Protein AF-T1L666-F1 (afdb_monomer_lite)

Sequence (234 aa):
MFRENSTNGQIYVSLSADSTCSTNLVNARIGYETLTLTPTIGDKIMTRYPITESIKCRFPDWTQGKWDRSRIDGNQFKFKDVVNNYRTLTSKCIMRQSNTPNDRFIVHSSTQCGESFYTCVWMKRRSANTLEFQFGAKSSPNLLVNRYISTPCPITGDYTGIVPNREYRCLGNWEEDGILYTFTQRRDATGYQCFAGKILGNGEVAYIREAGENCIRAEHPLTVGMKITKQGNY

pLDDT: mean 74.22, std 15.67, range [36.38, 94.81]

Structure (mmCIF, N/CA/C/O backbone):
data_AF-T1L666-F1
#
_entry.id   AF-T1L666-F1
#
loop_
_atom_site.group_PDB
_atom_site.id
_atom_site.type_symbol
_atom_site.label_atom_id
_atom_site.label_alt_id
_atom_site.label_comp_id
_atom_site.label_asym_id
_atom_site.label_entity_id
_atom_site.label_seq_id
_atom_site.pdbx_PDB_ins_code
_atom_site.Cartn_x
_atom_site.Cartn_y
_atom_site.Cartn_z
_atom_site.occupancy
_atom_site.B_iso_or_equiv
_atom_site.auth_seq_id
_atom_site.auth_comp_id
_atom_site.auth_asym_id
_atom_site.auth_atom_id
_atom_site.pdbx_PDB_model_num
ATOM 1 N N . MET A 1 1 ? 16.855 0.959 -2.083 1.00 70.94 1 MET A N 1
ATOM 2 C CA . MET A 1 1 ? 16.277 2.140 -1.387 1.00 70.94 1 MET A CA 1
ATOM 3 C C . MET A 1 1 ? 15.220 2.782 -2.269 1.00 70.94 1 MET A C 1
ATOM 5 O O . MET A 1 1 ? 15.395 2.762 -3.478 1.00 70.94 1 MET A O 1
ATOM 9 N N . PHE A 1 2 ? 14.160 3.369 -1.705 1.00 80.25 2 PHE A N 1
ATOM 10 C CA . PHE A 1 2 ? 13.145 4.074 -2.496 1.00 80.25 2 PHE A CA 1
ATOM 11 C C . PHE A 1 2 ? 12.652 5.362 -1.822 1.00 80.25 2 PHE A C 1
ATOM 13 O O . PHE A 1 2 ? 12.835 5.543 -0.618 1.00 80.25 2 PHE A O 1
ATOM 20 N N . ARG A 1 3 ? 12.063 6.275 -2.604 1.00 78.06 3 ARG A N 1
ATOM 21 C CA . ARG A 1 3 ? 11.435 7.516 -2.126 1.00 78.06 3 ARG A CA 1
ATOM 22 C C . ARG A 1 3 ? 10.373 8.000 -3.105 1.00 78.06 3 ARG A C 1
ATOM 24 O O . ARG A 1 3 ? 10.665 8.155 -4.285 1.00 78.06 3 ARG A O 1
ATOM 31 N N . GLU A 1 4 ? 9.198 8.350 -2.600 1.00 76.44 4 GLU A N 1
ATOM 32 C CA . 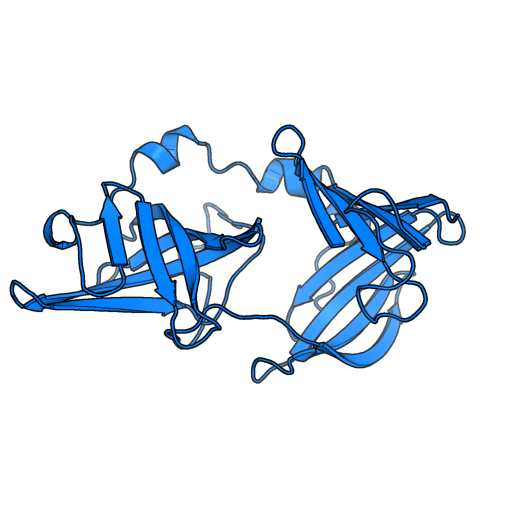GLU A 1 4 ? 8.152 9.012 -3.383 1.00 76.44 4 GLU A CA 1
ATOM 33 C C . GLU A 1 4 ? 8.249 10.545 -3.288 1.00 76.44 4 GLU A C 1
ATOM 35 O O . GLU A 1 4 ? 8.585 11.120 -2.247 1.00 76.44 4 GLU A O 1
ATOM 40 N N . ASN A 1 5 ? 7.965 11.221 -4.398 1.00 71.50 5 ASN A N 1
ATOM 41 C CA . ASN A 1 5 ? 7.788 12.660 -4.476 1.00 71.50 5 ASN A CA 1
ATOM 42 C C . ASN A 1 5 ? 6.313 13.016 -4.276 1.00 71.50 5 ASN A C 1
ATOM 44 O O . ASN A 1 5 ? 5.485 12.820 -5.163 1.00 71.50 5 ASN A O 1
ATOM 48 N N . SER A 1 6 ? 6.011 13.620 -3.130 1.00 63.78 6 SER A N 1
ATOM 49 C CA . SER A 1 6 ? 4.657 14.005 -2.721 1.00 63.78 6 SER A CA 1
ATOM 50 C C . SER A 1 6 ? 3.950 14.984 -3.664 1.00 63.78 6 SER A C 1
ATOM 52 O O . SER A 1 6 ? 2.732 15.116 -3.594 1.00 63.78 6 SER A O 1
ATOM 54 N N . THR A 1 7 ? 4.684 15.700 -4.520 1.00 63.03 7 THR A N 1
ATOM 55 C CA . THR A 1 7 ? 4.113 16.724 -5.407 1.00 63.03 7 THR A CA 1
ATOM 56 C C . THR A 1 7 ? 3.635 16.138 -6.734 1.00 63.03 7 THR A C 1
ATOM 58 O O . THR A 1 7 ? 2.659 16.621 -7.304 1.00 63.03 7 THR A O 1
ATOM 61 N N . ASN A 1 8 ? 4.317 15.114 -7.255 1.00 64.56 8 ASN A N 1
ATOM 62 C CA . ASN A 1 8 ? 4.042 14.567 -8.589 1.00 64.56 8 ASN A CA 1
ATOM 63 C C . ASN A 1 8 ? 3.826 13.042 -8.625 1.00 64.56 8 ASN A C 1
ATOM 65 O O . ASN A 1 8 ? 3.575 12.512 -9.708 1.00 64.56 8 ASN A O 1
ATOM 69 N N . GLY A 1 9 ? 3.910 12.354 -7.481 1.00 66.44 9 GLY A N 1
ATOM 70 C CA . GLY A 1 9 ? 3.723 10.904 -7.357 1.00 66.44 9 GLY A CA 1
ATOM 71 C C . GLY A 1 9 ? 4.840 10.069 -7.990 1.00 66.44 9 GLY A C 1
ATOM 72 O O . GLY A 1 9 ? 4.658 8.877 -8.218 1.00 66.44 9 GLY A O 1
ATOM 73 N N . GLN A 1 10 ? 5.982 10.674 -8.343 1.00 75.62 10 GLN A N 1
ATOM 74 C CA . GLN A 1 10 ? 7.121 9.925 -8.877 1.00 75.62 10 GLN A CA 1
ATOM 75 C C . GLN A 1 10 ? 7.822 9.155 -7.766 1.00 75.62 10 GLN A C 1
ATOM 77 O O . GLN A 1 10 ? 8.142 9.722 -6.721 1.00 75.62 10 GLN A O 1
ATOM 82 N N . ILE A 1 11 ? 8.138 7.892 -8.028 1.00 79.75 11 ILE A N 1
ATOM 83 C CA . ILE A 1 11 ? 8.870 7.038 -7.096 1.00 79.75 11 ILE A CA 1
ATOM 84 C C . ILE A 1 11 ? 10.283 6.841 -7.641 1.00 79.75 11 ILE A C 1
ATOM 86 O O . ILE A 1 11 ? 10.469 6.379 -8.763 1.00 79.75 11 ILE A O 1
ATOM 90 N N . TYR A 1 12 ? 11.286 7.190 -6.845 1.00 82.69 12 TYR A N 1
ATOM 91 C CA . TYR A 1 12 ? 12.691 6.914 -7.132 1.00 82.69 12 TYR A CA 1
ATOM 92 C C . TYR A 1 12 ? 13.090 5.626 -6.432 1.00 82.69 12 TYR A C 1
ATOM 94 O O . TYR A 1 12 ? 12.809 5.472 -5.243 1.00 82.69 12 TYR A O 1
ATOM 102 N N . VAL A 1 13 ? 13.734 4.719 -7.156 1.00 86.06 13 VAL A N 1
ATOM 103 C CA . VAL A 1 13 ? 14.239 3.444 -6.648 1.00 86.06 13 VAL A CA 1
ATOM 104 C C . VAL A 1 13 ? 15.713 3.332 -7.008 1.00 86.06 13 VAL A C 1
ATOM 106 O O . VAL A 1 13 ? 16.123 3.667 -8.113 1.00 86.06 13 VAL A O 1
ATOM 109 N N . SER A 1 14 ? 16.502 2.842 -6.064 1.00 84.88 14 SER A N 1
ATOM 110 C CA . SER A 1 14 ? 17.924 2.561 -6.217 1.00 84.88 14 SER A CA 1
ATOM 111 C C . SER A 1 14 ? 18.196 1.129 -5.756 1.00 84.88 14 SER A C 1
ATOM 113 O O . SER A 1 14 ? 17.688 0.721 -4.699 1.00 84.88 14 SER A O 1
ATOM 115 N N . LEU A 1 15 ? 18.956 0.374 -6.547 1.00 81.38 15 LEU A N 1
ATOM 116 C CA . LEU A 1 15 ? 19.286 -1.038 -6.345 1.00 81.38 15 LEU A CA 1
ATOM 117 C C . LEU A 1 15 ? 20.781 -1.194 -6.039 1.00 81.38 15 LEU A C 1
ATOM 119 O O . LEU A 1 15 ? 21.605 -0.456 -6.579 1.00 81.38 15 LEU A O 1
ATOM 123 N N . SER A 1 16 ? 21.123 -2.138 -5.155 1.00 81.44 16 SER A N 1
ATOM 124 C CA . SER A 1 16 ? 22.519 -2.508 -4.894 1.00 81.44 16 SER A CA 1
ATOM 125 C C . SER A 1 16 ? 22.986 -3.537 -5.921 1.00 81.44 16 SER A C 1
ATOM 127 O O . SER A 1 16 ? 22.184 -4.342 -6.393 1.00 81.44 16 SER A O 1
ATOM 129 N N . ALA A 1 17 ? 24.282 -3.541 -6.240 1.00 84.38 17 ALA A N 1
ATOM 130 C CA . ALA A 1 17 ? 24.869 -4.460 -7.225 1.00 84.38 17 ALA A CA 1
ATOM 131 C C . ALA A 1 17 ? 24.710 -5.949 -6.853 1.00 84.38 17 ALA A C 1
ATOM 133 O O . ALA A 1 17 ? 24.724 -6.825 -7.710 1.00 84.38 17 ALA A O 1
ATOM 134 N N . ASP A 1 18 ? 24.557 -6.229 -5.563 1.00 80.38 18 ASP A N 1
ATOM 135 C CA . ASP A 1 18 ? 24.556 -7.558 -4.950 1.00 80.38 18 ASP A CA 1
ATOM 136 C C . ASP A 1 18 ? 23.218 -7.916 -4.278 1.00 80.38 18 ASP A C 1
ATOM 138 O O . ASP A 1 18 ? 23.119 -8.924 -3.585 1.00 80.38 18 ASP A O 1
ATOM 142 N N . SER A 1 19 ? 22.185 -7.082 -4.435 1.00 74.19 19 SER A N 1
ATOM 143 C CA . SER A 1 19 ? 20.889 -7.216 -3.746 1.00 74.19 19 SER A CA 1
ATOM 144 C C . SER A 1 19 ? 20.920 -7.159 -2.202 1.00 74.19 19 SER A C 1
ATOM 146 O O . SER A 1 19 ? 19.886 -7.373 -1.571 1.00 74.19 19 SER A O 1
ATOM 148 N N . THR A 1 20 ? 22.045 -6.826 -1.555 1.00 71.12 20 THR A N 1
ATOM 149 C CA . THR A 1 20 ? 22.167 -6.779 -0.079 1.00 71.12 20 THR A CA 1
ATOM 150 C C . THR A 1 20 ? 21.640 -5.491 0.563 1.00 71.12 20 THR A C 1
ATOM 152 O O . THR A 1 20 ? 21.661 -5.349 1.784 1.00 71.12 20 THR A O 1
ATOM 155 N N . CYS A 1 21 ? 21.133 -4.545 -0.236 1.00 66.56 21 CYS A N 1
ATOM 156 C CA . CYS A 1 21 ? 20.586 -3.260 0.219 1.00 66.56 21 CYS A CA 1
ATOM 157 C C . CYS A 1 21 ? 21.573 -2.345 0.977 1.00 66.56 21 CYS A C 1
ATOM 159 O O . CYS A 1 21 ? 21.141 -1.331 1.530 1.00 66.56 21 CYS A O 1
ATOM 161 N N . SER A 1 22 ? 22.871 -2.652 0.983 1.00 74.81 22 SER A N 1
ATOM 162 C CA . SER A 1 22 ? 23.916 -1.868 1.660 1.00 74.81 22 SER A CA 1
ATOM 163 C C . SER A 1 22 ? 25.077 -1.497 0.730 1.00 74.81 22 SER A C 1
ATOM 165 O O . SER A 1 22 ? 25.629 -0.402 0.835 1.00 74.81 22 SER A O 1
ATOM 167 N N . THR A 1 23 ? 25.414 -2.365 -0.221 1.00 77.69 23 THR A N 1
ATOM 168 C CA . THR A 1 23 ? 26.525 -2.172 -1.160 1.00 77.69 23 THR A CA 1
ATOM 169 C C . THR A 1 23 ? 26.169 -1.187 -2.279 1.00 77.69 23 THR A C 1
ATOM 171 O O . THR A 1 23 ? 25.118 -1.300 -2.907 1.00 77.69 23 THR A O 1
ATOM 174 N N . ASN A 1 24 ? 27.042 -0.207 -2.552 1.00 80.88 24 ASN A N 1
ATOM 175 C CA . ASN A 1 24 ? 26.853 0.804 -3.608 1.00 80.88 24 ASN A CA 1
ATOM 176 C C . ASN A 1 24 ? 25.471 1.489 -3.572 1.00 80.88 24 ASN A C 1
ATOM 178 O O . ASN A 1 24 ? 24.869 1.755 -4.611 1.00 80.88 24 ASN A O 1
ATOM 182 N N . LEU A 1 25 ? 24.955 1.764 -2.371 1.00 78.88 25 LEU A N 1
ATOM 183 C CA . LEU A 1 25 ? 23.615 2.302 -2.166 1.00 78.88 25 LEU A CA 1
ATOM 184 C C . LEU A 1 25 ? 23.667 3.495 -1.201 1.00 78.88 25 LEU A C 1
ATOM 186 O O . LEU A 1 25 ? 23.806 3.316 0.004 1.00 78.88 25 LEU A O 1
ATOM 190 N N . VAL A 1 26 ? 23.559 4.722 -1.724 1.00 83.38 26 VAL A N 1
ATOM 191 C CA . VAL A 1 26 ? 23.671 5.955 -0.916 1.00 83.38 26 VAL A CA 1
ATOM 192 C C . VAL A 1 26 ? 22.292 6.497 -0.550 1.00 83.38 26 VAL A C 1
ATOM 194 O O . VAL A 1 26 ? 22.024 6.808 0.607 1.00 83.38 26 VAL A O 1
ATOM 197 N N . ASN A 1 27 ? 21.401 6.631 -1.535 1.00 82.94 27 ASN A N 1
ATOM 198 C CA . ASN A 1 27 ? 20.022 7.068 -1.321 1.00 82.94 27 ASN A CA 1
ATOM 199 C C . ASN A 1 27 ? 19.095 6.556 -2.441 1.00 82.94 27 ASN A C 1
ATOM 201 O O . ASN A 1 27 ? 19.520 5.874 -3.368 1.00 82.94 27 ASN A O 1
ATOM 205 N N . ALA A 1 28 ? 17.806 6.901 -2.383 1.00 82.31 28 ALA A N 1
ATOM 206 C CA . ALA A 1 28 ? 16.805 6.469 -3.366 1.00 82.31 28 ALA A CA 1
ATOM 207 C C . ALA A 1 28 ? 17.052 6.942 -4.816 1.00 82.31 28 ALA A C 1
ATOM 209 O O . ALA A 1 28 ? 16.409 6.435 -5.728 1.00 82.31 28 ALA A O 1
ATOM 210 N N . ARG A 1 29 ? 17.945 7.916 -5.029 1.00 83.06 29 ARG A N 1
ATOM 211 C CA . ARG A 1 29 ? 18.337 8.455 -6.340 1.00 83.06 29 ARG A CA 1
ATOM 212 C C . ARG A 1 29 ? 19.790 8.164 -6.716 1.00 83.06 29 ARG A C 1
ATOM 214 O O . ARG A 1 29 ? 20.177 8.482 -7.830 1.00 83.06 29 ARG A O 1
ATOM 221 N N . ILE A 1 30 ? 20.592 7.629 -5.796 1.00 82.56 30 ILE A N 1
ATOM 222 C CA . ILE A 1 30 ? 22.024 7.389 -5.991 1.00 82.56 30 ILE A CA 1
ATOM 223 C C . ILE A 1 30 ? 22.350 5.980 -5.501 1.00 82.56 30 ILE A C 1
ATOM 225 O O . ILE A 1 30 ? 22.282 5.690 -4.301 1.00 82.56 30 ILE A O 1
ATOM 229 N N . GLY A 1 31 ? 22.709 5.113 -6.438 1.00 83.75 31 GLY A N 1
ATOM 230 C CA . GLY A 1 31 ? 23.236 3.775 -6.194 1.00 83.75 31 GLY A CA 1
ATOM 231 C C . GLY A 1 31 ? 23.690 3.122 -7.495 1.00 83.75 31 GLY A C 1
ATOM 232 O O . GLY A 1 31 ? 23.822 3.819 -8.500 1.00 83.75 31 GLY A O 1
ATOM 233 N N . TYR A 1 32 ? 23.934 1.812 -7.459 1.00 84.94 32 TYR A N 1
ATOM 234 C CA . TYR A 1 32 ? 24.448 1.052 -8.604 1.00 84.94 32 TYR A CA 1
ATOM 235 C C . TYR A 1 32 ? 23.521 1.132 -9.823 1.00 84.94 32 TYR A C 1
ATOM 237 O O . TYR A 1 32 ? 23.954 1.487 -10.917 1.00 84.94 32 TYR A O 1
ATOM 245 N N . GLU A 1 33 ? 22.228 0.880 -9.617 1.00 84.56 33 GLU A N 1
ATOM 246 C CA . GLU A 1 33 ? 21.206 1.066 -10.645 1.00 84.56 33 GLU A CA 1
ATOM 247 C C . GLU A 1 33 ? 20.056 1.906 -10.098 1.00 84.56 33 GLU A C 1
ATOM 249 O O . GLU A 1 33 ? 19.557 1.666 -8.996 1.00 84.56 33 GLU A O 1
ATOM 254 N N . THR A 1 34 ? 19.629 2.903 -10.874 1.00 86.88 34 THR A N 1
ATOM 255 C CA . THR A 1 34 ? 18.585 3.845 -10.464 1.00 86.88 34 THR A CA 1
ATOM 256 C C . THR A 1 34 ? 17.422 3.860 -11.450 1.00 86.88 34 THR A C 1
ATOM 258 O O . THR A 1 34 ? 17.586 3.946 -12.670 1.00 86.88 34 THR A O 1
ATOM 261 N N . LEU A 1 35 ? 16.214 3.780 -10.900 1.00 84.75 35 LEU A N 1
ATOM 262 C CA . LEU A 1 35 ? 14.954 3.693 -11.623 1.00 84.75 35 LEU A CA 1
ATOM 263 C C . LEU A 1 35 ? 14.020 4.811 -11.154 1.00 84.75 35 LEU A C 1
ATOM 265 O O . LEU A 1 35 ? 13.933 5.127 -9.967 1.00 84.75 35 LEU A O 1
ATOM 269 N N . THR A 1 36 ? 13.287 5.407 -12.088 1.00 86.50 36 THR A N 1
ATOM 270 C CA . THR A 1 36 ? 12.187 6.331 -11.788 1.00 86.50 36 THR A CA 1
ATOM 271 C C . THR A 1 36 ? 10.881 5.734 -12.274 1.00 86.50 36 THR A C 1
ATOM 273 O O . THR A 1 36 ? 10.719 5.486 -13.467 1.00 86.50 36 THR A O 1
ATOM 276 N N . LEU A 1 37 ? 9.940 5.532 -11.357 1.00 81.69 37 LEU A N 1
ATOM 277 C CA . LEU A 1 37 ? 8.596 5.078 -11.659 1.00 81.69 37 LEU A CA 1
ATOM 278 C C . LEU A 1 37 ? 7.662 6.286 -11.727 1.00 81.69 37 LEU A C 1
ATOM 280 O O . LEU A 1 37 ? 7.644 7.138 -10.837 1.00 81.69 37 LEU A O 1
ATOM 284 N N . THR A 1 38 ? 6.896 6.364 -12.807 1.00 79.12 38 THR A N 1
ATOM 285 C CA . THR A 1 38 ? 5.908 7.407 -13.072 1.00 79.12 38 THR A CA 1
ATOM 286 C C . THR A 1 38 ? 4.562 6.750 -13.384 1.00 79.12 38 THR A C 1
ATOM 288 O O . THR A 1 38 ? 4.497 5.925 -14.301 1.00 79.12 38 THR A O 1
ATOM 291 N N . PRO A 1 39 ? 3.478 7.104 -12.674 1.00 63.06 39 PRO A N 1
ATOM 292 C CA . PRO A 1 39 ? 2.146 6.611 -13.008 1.00 63.06 39 PRO A CA 1
ATOM 293 C C . PRO A 1 39 ? 1.728 7.115 -14.396 1.00 63.06 39 PRO A C 1
ATOM 295 O O . PRO A 1 39 ? 1.933 8.288 -14.736 1.00 63.06 39 PRO A O 1
ATOM 298 N N . THR A 1 40 ? 1.162 6.234 -15.220 1.00 58.50 40 THR A N 1
ATOM 299 C CA . THR A 1 40 ? 0.660 6.604 -16.552 1.00 58.50 40 THR A CA 1
ATOM 300 C C . THR A 1 40 ? -0.667 7.368 -16.450 1.00 58.50 40 THR A C 1
ATOM 302 O O . THR A 1 40 ? -1.299 7.434 -15.397 1.00 58.50 40 THR A O 1
ATOM 305 N N . ILE A 1 41 ? -1.091 8.027 -17.536 1.00 48.78 41 ILE A N 1
ATOM 306 C CA . ILE A 1 41 ? -2.290 8.889 -17.545 1.00 48.78 41 ILE A CA 1
ATOM 307 C C . ILE A 1 41 ? -3.559 8.112 -17.133 1.00 48.78 41 ILE A C 1
ATOM 309 O O . ILE A 1 41 ? -4.429 8.701 -16.489 1.00 48.78 41 ILE A O 1
ATOM 313 N N . GLY A 1 42 ? -3.629 6.801 -17.403 1.00 44.41 42 GLY A N 1
ATOM 314 C CA . GLY A 1 42 ? -4.698 5.926 -16.908 1.00 44.41 42 GLY A CA 1
ATOM 315 C C . GLY A 1 42 ? -4.806 5.908 -15.379 1.00 44.41 42 GLY A C 1
ATOM 316 O O . GLY A 1 42 ? -5.906 6.031 -14.846 1.00 44.41 42 GLY A O 1
ATOM 317 N N . ASP A 1 43 ? -3.677 5.913 -14.664 1.00 41.16 43 ASP A N 1
ATOM 318 C CA . ASP A 1 43 ? -3.653 6.035 -13.200 1.00 41.16 43 ASP A CA 1
ATOM 319 C C . ASP A 1 43 ? -4.020 7.450 -12.729 1.00 41.16 43 ASP A C 1
ATOM 321 O O . ASP A 1 43 ? -4.704 7.605 -11.719 1.00 41.16 43 ASP A O 1
ATOM 325 N N . LYS A 1 44 ? -3.647 8.516 -13.456 1.00 38.28 44 LYS A N 1
ATOM 326 C CA . LYS A 1 44 ? -4.004 9.906 -13.078 1.00 38.28 44 LYS A CA 1
ATOM 327 C C . LYS A 1 44 ? -5.507 10.196 -13.120 1.00 38.28 44 LYS A C 1
ATOM 329 O O . LYS A 1 44 ? -5.959 11.104 -12.416 1.00 38.28 44 LYS A O 1
ATOM 334 N N . ILE A 1 45 ? -6.261 9.476 -13.951 1.00 39.22 45 ILE A N 1
ATOM 335 C CA . ILE A 1 45 ? -7.723 9.602 -14.038 1.00 39.22 45 ILE A CA 1
ATOM 336 C C . ILE A 1 45 ? -8.410 8.698 -12.996 1.00 39.22 45 ILE A C 1
ATOM 338 O O . ILE A 1 45 ? -9.455 9.071 -12.472 1.00 39.22 45 ILE A O 1
ATOM 342 N N . MET A 1 46 ? -7.787 7.581 -12.599 1.00 39.88 46 MET A N 1
ATOM 343 C CA . MET A 1 46 ? -8.314 6.652 -11.586 1.00 39.88 46 MET A CA 1
ATOM 344 C C . MET A 1 46 ? -7.950 6.986 -10.126 1.00 39.88 46 MET A C 1
ATOM 346 O O . MET A 1 46 ? -8.554 6.440 -9.208 1.00 39.88 46 MET A O 1
ATOM 350 N N . THR A 1 47 ? -7.002 7.895 -9.878 1.00 40.06 47 THR A N 1
ATOM 351 C CA . THR A 1 47 ? -6.484 8.213 -8.525 1.00 40.06 47 THR A CA 1
ATOM 352 C C . THR A 1 47 ? -7.151 9.399 -7.827 1.00 40.06 47 THR A C 1
ATOM 354 O O . THR A 1 47 ? -6.764 9.751 -6.713 1.00 40.06 47 THR A O 1
ATOM 357 N N . ARG A 1 48 ? -8.177 10.022 -8.412 1.00 41.22 48 ARG A N 1
ATOM 358 C CA . ARG A 1 48 ? -8.897 11.123 -7.755 1.00 41.22 48 ARG A CA 1
ATOM 359 C C . ARG A 1 48 ? -10.307 10.721 -7.351 1.00 41.22 48 ARG A C 1
ATOM 361 O O . ARG A 1 48 ? -11.283 11.139 -7.962 1.00 41.22 48 ARG A O 1
ATOM 368 N N . TYR A 1 49 ? -10.413 10.026 -6.219 1.00 43.31 49 TYR A N 1
ATOM 369 C CA . TYR A 1 49 ? -11.517 10.366 -5.325 1.00 43.31 49 TYR A CA 1
ATOM 370 C C . TYR A 1 49 ? -11.285 11.824 -4.894 1.00 43.31 49 TYR A C 1
ATOM 372 O O . TYR A 1 49 ? -10.195 12.137 -4.400 1.00 43.31 49 TYR A O 1
ATOM 380 N N . PRO A 1 50 ? -12.213 12.755 -5.157 1.00 47.72 50 PRO A N 1
ATOM 381 C CA . PRO A 1 50 ? -11.984 14.158 -4.861 1.00 47.72 50 PRO A CA 1
ATOM 382 C C . PRO A 1 50 ? -11.723 14.317 -3.357 1.00 47.72 50 PRO A C 1
ATOM 384 O O . PRO A 1 50 ? -12.503 13.873 -2.516 1.00 47.72 50 PRO A O 1
ATOM 387 N N . ILE A 1 51 ? -10.592 14.944 -3.013 1.00 47.66 51 ILE A N 1
ATOM 388 C CA . ILE A 1 51 ? -10.097 15.148 -1.636 1.00 47.66 51 ILE A CA 1
ATOM 389 C C . ILE A 1 51 ? -11.201 15.735 -0.734 1.00 47.66 51 ILE A C 1
ATOM 391 O O . ILE A 1 51 ? -11.292 15.401 0.448 1.00 47.66 51 ILE A O 1
ATOM 395 N N . THR A 1 52 ? -12.103 16.530 -1.312 1.00 45.59 52 THR A N 1
ATOM 396 C CA . THR A 1 52 ? -13.285 17.125 -0.675 1.00 45.59 52 THR A CA 1
ATOM 397 C C . THR A 1 52 ? -14.273 16.117 -0.080 1.00 45.59 52 THR A C 1
ATOM 399 O O . THR A 1 52 ? -14.945 16.448 0.895 1.00 45.59 52 THR A O 1
ATOM 402 N N . GLU A 1 53 ? -14.361 14.891 -0.598 1.00 50.34 53 GLU A N 1
ATOM 403 C CA . GLU A 1 53 ? -15.230 13.845 -0.040 1.00 50.34 53 GLU A CA 1
ATOM 404 C C . GLU A 1 53 ? -14.541 13.033 1.073 1.00 50.34 53 GLU A C 1
ATOM 406 O O . GLU A 1 53 ? -15.208 12.608 2.015 1.00 50.34 53 GLU A O 1
ATOM 411 N N . SER A 1 54 ? -13.207 12.902 1.050 1.00 50.38 54 SER A N 1
ATOM 412 C CA . SER A 1 54 ? -12.434 12.241 2.124 1.00 50.38 54 SER A CA 1
ATOM 413 C C . SER A 1 54 ? -12.439 13.024 3.446 1.00 50.38 54 SER A C 1
ATOM 415 O O . SER A 1 54 ? -12.362 12.447 4.529 1.00 50.38 54 SER A O 1
ATOM 417 N N . ILE A 1 55 ? -12.601 14.349 3.370 1.00 52.94 55 ILE A N 1
ATOM 418 C CA . ILE A 1 55 ? -12.653 15.251 4.532 1.00 52.94 55 ILE A CA 1
ATOM 419 C C . ILE A 1 55 ? -13.906 15.002 5.392 1.00 52.94 55 ILE A C 1
ATOM 421 O O . ILE A 1 55 ? -13.909 15.309 6.584 1.00 52.94 55 ILE A O 1
ATOM 425 N N . LYS A 1 56 ? -14.965 14.411 4.819 1.00 67.00 56 LYS A N 1
ATOM 426 C CA . LYS A 1 56 ? -16.227 14.153 5.528 1.00 67.00 56 LYS A CA 1
ATOM 427 C C . LYS A 1 56 ? -16.257 12.821 6.278 1.00 67.00 56 LYS A C 1
ATOM 429 O O . LYS A 1 56 ? -17.105 12.666 7.154 1.00 67.00 56 LYS A O 1
ATOM 434 N N . CYS A 1 57 ? -15.371 11.866 5.979 1.00 80.94 57 CYS A N 1
ATOM 435 C CA . CYS A 1 57 ? -15.366 10.614 6.731 1.00 80.94 57 CYS A CA 1
ATOM 436 C C . CYS A 1 57 ? -14.663 10.784 8.082 1.00 80.94 57 CYS A C 1
ATOM 438 O O . CYS A 1 57 ? -13.497 11.166 8.133 1.00 80.94 57 CYS A O 1
ATOM 440 N N . ARG A 1 58 ? -15.349 10.431 9.174 1.00 87.56 58 ARG A N 1
ATOM 441 C CA . ARG A 1 58 ? -14.783 10.334 10.526 1.00 87.56 58 ARG A CA 1
ATOM 442 C C . ARG A 1 58 ? -15.025 8.946 11.104 1.00 87.56 58 ARG A C 1
ATOM 444 O O . ARG A 1 58 ? -16.037 8.313 10.798 1.00 87.56 58 ARG A O 1
ATOM 451 N N . PHE A 1 59 ? -14.101 8.494 11.948 1.00 90.25 59 PHE A N 1
ATOM 452 C CA . PHE A 1 59 ? -14.329 7.305 12.760 1.00 90.25 59 PHE A CA 1
ATOM 453 C C . PHE A 1 59 ? -15.364 7.610 13.855 1.00 90.25 59 PHE A C 1
ATOM 455 O O . PHE A 1 59 ? -15.476 8.766 14.272 1.00 90.25 59 PHE A O 1
ATOM 462 N N . PRO A 1 60 ? -16.134 6.613 14.324 1.00 90.00 60 PRO A N 1
ATOM 463 C CA . PRO A 1 60 ? -17.209 6.837 15.286 1.00 90.00 60 PRO A CA 1
ATOM 464 C C . PRO A 1 60 ? -16.719 7.479 16.584 1.00 90.00 60 PRO A C 1
ATOM 466 O O . PRO A 1 60 ? -15.620 7.174 17.045 1.00 90.00 60 PRO A O 1
ATOM 469 N N . ASP A 1 61 ? -17.555 8.291 17.228 1.00 89.69 61 ASP A N 1
ATOM 470 C CA . ASP A 1 61 ? -17.175 9.015 18.452 1.00 89.69 61 ASP A CA 1
ATOM 471 C C . ASP A 1 61 ? -16.720 8.080 19.582 1.00 89.69 61 ASP A C 1
ATOM 473 O O . ASP A 1 61 ? -15.779 8.379 20.311 1.00 89.69 61 ASP A O 1
ATOM 477 N N . TRP A 1 62 ? -17.314 6.886 19.672 1.00 88.19 62 TRP A N 1
ATOM 478 C CA . TRP A 1 62 ? -16.951 5.873 20.668 1.00 88.19 62 TRP A CA 1
ATOM 479 C C . TRP A 1 62 ? -15.546 5.280 20.473 1.00 88.19 62 TRP A C 1
ATOM 481 O O . TRP A 1 62 ? -15.033 4.630 21.380 1.00 88.19 62 TRP A O 1
ATOM 491 N N . THR A 1 63 ? -14.931 5.481 19.304 1.00 90.81 63 THR A N 1
ATOM 492 C CA . THR A 1 63 ? -13.563 5.029 19.013 1.00 90.81 63 THR A CA 1
ATOM 493 C C . THR A 1 63 ? -12.506 6.068 19.376 1.00 90.81 63 THR A C 1
ATOM 495 O O . THR A 1 63 ? -11.323 5.737 19.419 1.00 90.81 63 THR A O 1
ATOM 498 N N . GLN A 1 64 ? -12.904 7.318 19.617 1.00 93.56 64 GLN A N 1
ATOM 499 C CA . GLN A 1 64 ? -11.983 8.445 19.727 1.00 93.56 64 GLN A CA 1
ATOM 500 C C . GLN A 1 64 ? -11.099 8.346 20.974 1.00 93.56 64 GLN A C 1
ATOM 502 O O . GLN A 1 64 ? -11.523 7.884 22.032 1.00 93.56 64 GLN A O 1
ATOM 507 N N . GLY A 1 65 ? -9.862 8.825 20.851 1.00 91.81 65 GLY A N 1
ATOM 508 C CA . GLY A 1 65 ? -8.908 8.892 21.952 1.00 91.81 65 GLY A CA 1
ATOM 509 C C . GLY A 1 65 ? -7.781 7.865 21.871 1.00 91.81 65 GLY A C 1
ATOM 510 O O . GLY A 1 65 ? -7.426 7.351 20.805 1.00 91.81 65 GLY A O 1
ATOM 511 N N . LYS A 1 66 ? -7.138 7.639 23.021 1.00 92.94 66 LYS A N 1
ATOM 512 C CA . LYS A 1 66 ? -5.985 6.745 23.161 1.00 92.94 66 LYS A CA 1
ATOM 513 C C . LYS A 1 66 ? -6.444 5.378 23.663 1.00 92.94 66 LYS A C 1
ATOM 515 O O . LYS A 1 66 ? -7.077 5.283 24.707 1.00 92.94 66 LYS A O 1
ATOM 520 N N . TRP A 1 67 ? -6.022 4.345 22.955 1.00 88.56 67 TRP A N 1
ATOM 521 C CA . TRP A 1 67 ? -6.135 2.939 23.321 1.00 88.56 67 TRP A CA 1
ATOM 522 C C . TRP A 1 67 ? -4.730 2.371 23.561 1.00 88.56 67 TRP A C 1
ATOM 524 O O . TRP A 1 67 ? -3.738 3.051 23.296 1.00 88.56 67 TRP A O 1
ATOM 534 N N . ASP A 1 68 ? -4.639 1.132 24.052 1.00 82.06 68 ASP A N 1
ATOM 535 C CA . ASP A 1 68 ? -3.375 0.457 24.401 1.00 82.06 68 ASP A CA 1
ATOM 536 C C . ASP A 1 68 ? -2.257 0.694 23.362 1.00 82.06 68 ASP A C 1
ATOM 538 O O . ASP A 1 68 ? -1.232 1.318 23.645 1.00 82.06 68 ASP A O 1
ATOM 542 N N . ARG A 1 69 ? -2.505 0.286 22.112 1.00 82.88 69 ARG A N 1
ATOM 543 C CA . ARG A 1 69 ? -1.548 0.377 20.993 1.00 82.88 69 ARG A CA 1
ATOM 544 C C . ARG A 1 69 ? -2.080 1.149 19.796 1.00 82.88 69 ARG A C 1
ATOM 546 O O . ARG A 1 69 ? -1.561 1.035 18.684 1.00 82.88 69 ARG A O 1
ATOM 553 N N . SER A 1 70 ? -3.111 1.950 20.012 1.00 88.75 70 SER A N 1
ATOM 554 C CA . SER A 1 70 ? -3.678 2.778 18.964 1.00 88.75 70 SER A CA 1
ATOM 555 C C . SER A 1 70 ? -4.162 4.126 19.464 1.00 88.75 70 SER A C 1
ATOM 557 O O . SER A 1 70 ? -4.406 4.346 20.646 1.00 88.75 70 SER A O 1
ATOM 559 N N . ARG A 1 71 ? -4.278 5.067 18.535 1.00 92.62 71 ARG A N 1
ATOM 560 C CA . ARG A 1 71 ? -4.867 6.377 18.776 1.00 92.62 71 ARG A CA 1
ATOM 561 C C . ARG A 1 71 ? -5.760 6.728 17.603 1.00 92.62 71 ARG A C 1
ATOM 563 O O . ARG A 1 71 ? -5.311 6.661 16.458 1.00 92.62 71 ARG A O 1
ATOM 570 N N . ILE A 1 72 ? -6.996 7.101 17.896 1.00 94.12 72 ILE A N 1
ATOM 571 C CA . ILE A 1 72 ? -7.964 7.545 16.897 1.00 94.12 72 ILE A CA 1
ATOM 572 C C . ILE A 1 72 ? -8.269 9.013 17.171 1.00 94.12 72 ILE A C 1
ATOM 574 O O . ILE A 1 72 ? -8.594 9.381 18.299 1.00 94.12 72 ILE A O 1
ATOM 578 N N . ASP A 1 73 ? -8.087 9.839 16.146 1.00 92.31 73 ASP A N 1
ATOM 579 C CA . ASP A 1 73 ? -8.300 11.282 16.192 1.00 92.31 73 ASP A CA 1
ATOM 580 C C . ASP A 1 73 ? -9.048 11.728 14.930 1.00 92.31 73 ASP A C 1
ATOM 582 O O . ASP A 1 73 ? -8.492 11.784 13.826 1.00 92.31 73 ASP A O 1
ATOM 586 N N . GLY A 1 74 ? -10.355 11.942 15.077 1.00 89.56 74 GLY A N 1
ATOM 587 C CA . GLY A 1 74 ? -11.265 12.321 14.005 1.00 89.56 74 GLY A CA 1
ATOM 588 C C . GLY A 1 74 ? -11.314 11.276 12.890 1.00 89.56 74 GLY A C 1
ATOM 589 O O . GLY A 1 74 ? -11.999 10.259 12.999 1.00 89.56 74 GLY A O 1
ATOM 590 N N . ASN A 1 75 ? -10.608 11.549 11.792 1.00 88.81 75 ASN A N 1
ATOM 591 C CA . ASN A 1 75 ? -10.535 10.694 10.606 1.00 88.81 75 ASN A CA 1
ATOM 592 C C . ASN A 1 75 ? -9.238 9.881 10.504 1.00 88.81 75 ASN A C 1
ATOM 594 O O . ASN A 1 75 ? -9.029 9.201 9.498 1.00 88.81 75 ASN A O 1
ATOM 598 N N . GLN A 1 76 ? -8.358 9.959 11.503 1.00 91.88 76 GLN A N 1
ATOM 599 C CA . GLN A 1 76 ? -7.058 9.304 11.492 1.00 91.88 76 GLN A CA 1
ATOM 600 C C . GLN A 1 76 ? -6.971 8.240 12.584 1.00 91.88 76 GLN A C 1
ATOM 602 O O . GLN A 1 76 ? -7.164 8.517 13.762 1.00 91.88 76 GLN A O 1
ATOM 607 N N . PHE A 1 77 ? -6.617 7.026 12.182 1.00 92.56 77 PHE A N 1
ATOM 608 C CA . PHE A 1 77 ? -6.385 5.881 13.047 1.00 92.56 77 PHE A CA 1
ATOM 609 C C . PHE A 1 77 ? -4.913 5.484 12.969 1.00 92.56 77 PHE A C 1
ATOM 611 O O . PHE A 1 77 ? -4.439 5.030 11.928 1.00 92.56 77 PHE A O 1
ATOM 618 N N . LYS A 1 78 ? -4.174 5.671 14.063 1.00 91.75 78 LYS A N 1
ATOM 619 C CA . LYS A 1 78 ? -2.791 5.204 14.203 1.00 91.75 78 LYS A CA 1
ATOM 620 C C . LYS A 1 78 ? -2.773 3.919 15.010 1.00 91.75 78 LYS A C 1
ATOM 622 O O . LYS A 1 78 ? -3.289 3.905 16.124 1.00 91.75 78 LYS A O 1
ATOM 627 N N . PHE A 1 79 ? -2.144 2.878 14.488 1.00 89.69 79 PHE A N 1
ATOM 628 C CA . PHE A 1 79 ? -1.986 1.592 15.159 1.00 89.69 79 PHE A CA 1
ATOM 629 C C . PHE A 1 79 ? -0.520 1.162 15.132 1.00 89.69 79 PHE A C 1
ATOM 631 O O . PHE A 1 79 ? 0.126 1.228 14.089 1.00 89.69 79 PHE A O 1
ATOM 638 N N . LYS A 1 80 ? 0.007 0.743 16.285 1.00 84.81 80 LYS A N 1
ATOM 639 C CA . LYS A 1 80 ? 1.361 0.204 16.415 1.00 84.81 80 LYS A CA 1
ATOM 640 C C . LYS A 1 80 ? 1.296 -1.321 16.390 1.00 84.81 80 LYS A C 1
ATOM 642 O O . LYS A 1 80 ? 0.964 -1.956 17.390 1.00 84.81 80 LYS A O 1
ATOM 647 N N . ASP A 1 81 ? 1.632 -1.886 15.242 1.00 76.75 81 ASP A N 1
ATOM 648 C CA . ASP A 1 81 ? 1.663 -3.317 14.996 1.00 76.75 81 ASP A CA 1
ATOM 649 C C . ASP A 1 81 ? 2.938 -3.930 15.584 1.00 76.75 81 ASP A C 1
ATOM 651 O O . ASP A 1 81 ? 4.033 -3.807 15.039 1.00 76.75 81 ASP A O 1
ATOM 655 N N . VAL A 1 82 ? 2.792 -4.568 16.742 1.00 67.69 82 VAL A N 1
ATOM 656 C CA . VAL A 1 82 ? 3.897 -5.217 17.464 1.00 67.69 82 VAL A CA 1
ATOM 657 C C . VAL A 1 82 ? 4.306 -6.537 16.804 1.00 67.69 82 VAL A C 1
ATOM 659 O O . VAL A 1 82 ? 5.448 -6.955 16.959 1.00 67.69 82 VAL A O 1
ATOM 662 N N . VAL A 1 83 ? 3.404 -7.172 16.052 1.00 65.38 83 VAL A N 1
ATOM 663 C CA . VAL A 1 83 ? 3.658 -8.467 15.407 1.00 65.38 83 VAL A CA 1
ATOM 664 C C . VAL A 1 83 ? 4.533 -8.279 14.166 1.00 65.38 83 VAL A C 1
ATOM 666 O O . VAL A 1 83 ? 5.430 -9.079 13.928 1.00 65.38 83 VAL A O 1
ATOM 669 N N . ASN A 1 84 ? 4.362 -7.173 13.434 1.00 59.62 84 ASN A N 1
ATOM 670 C CA . ASN A 1 84 ? 5.200 -6.819 12.281 1.00 59.62 84 ASN A CA 1
ATOM 671 C C . ASN A 1 84 ? 6.265 -5.778 12.635 1.00 59.62 84 ASN A C 1
ATOM 673 O O . ASN A 1 84 ? 6.243 -4.657 12.125 1.00 59.62 84 ASN A O 1
ATOM 677 N N . ASN A 1 85 ? 7.214 -6.137 13.503 1.00 62.88 85 ASN A N 1
ATOM 678 C CA . ASN A 1 85 ? 8.400 -5.318 13.805 1.00 62.88 85 ASN A CA 1
ATOM 679 C C . ASN A 1 85 ? 8.088 -3.887 14.291 1.00 62.88 85 ASN A C 1
ATOM 681 O O . ASN A 1 85 ? 8.775 -2.935 13.921 1.00 62.88 85 ASN A O 1
ATOM 685 N N . TYR A 1 86 ? 7.048 -3.706 15.113 1.00 65.81 86 TYR A N 1
ATOM 686 C CA . TYR A 1 86 ? 6.630 -2.390 15.623 1.00 65.81 86 TYR A CA 1
ATOM 687 C C . TYR A 1 86 ? 6.285 -1.371 14.516 1.00 65.81 86 TYR A C 1
ATOM 689 O O . TYR A 1 86 ? 6.443 -0.154 14.700 1.00 65.81 86 TYR A O 1
ATOM 697 N N . ARG A 1 87 ? 5.784 -1.840 13.363 1.00 72.25 87 ARG A N 1
ATOM 698 C CA . ARG A 1 87 ? 5.302 -0.974 12.279 1.00 72.25 87 ARG A CA 1
ATOM 699 C C . ARG A 1 87 ? 4.120 -0.118 12.757 1.00 72.25 87 ARG A C 1
ATOM 701 O O . ARG A 1 87 ? 3.129 -0.609 13.279 1.00 72.25 87 ARG A O 1
ATOM 708 N N . THR A 1 88 ? 4.235 1.197 12.616 1.00 80.88 88 THR A N 1
ATOM 709 C CA . THR A 1 88 ? 3.171 2.163 12.890 1.00 80.88 88 THR A CA 1
ATOM 710 C C . THR A 1 88 ? 2.394 2.410 11.607 1.00 80.88 88 THR A C 1
ATOM 712 O O . THR A 1 88 ? 2.879 3.058 10.679 1.00 80.88 88 THR A O 1
ATOM 715 N N . LEU A 1 89 ? 1.166 1.909 11.573 1.00 85.06 89 LEU A N 1
ATOM 716 C CA . LEU A 1 89 ? 0.226 2.124 10.490 1.00 85.06 89 LEU A CA 1
ATOM 717 C C . LEU A 1 89 ? -0.616 3.367 10.775 1.00 85.06 89 LEU A C 1
ATOM 719 O O . LEU A 1 89 ? -1.268 3.459 11.813 1.00 85.06 89 LEU A O 1
ATOM 723 N N . THR A 1 90 ? -0.633 4.313 9.843 1.00 88.31 90 THR A N 1
ATOM 724 C CA . THR A 1 90 ? -1.507 5.490 9.878 1.00 88.31 90 THR A CA 1
ATOM 725 C C . THR A 1 90 ? -2.580 5.343 8.811 1.00 88.31 90 THR A C 1
ATOM 727 O O . THR A 1 90 ? -2.286 5.398 7.625 1.00 88.31 90 THR A O 1
ATOM 730 N N . SER A 1 91 ? -3.828 5.170 9.228 1.00 90.19 91 SER A N 1
ATOM 731 C CA . SER A 1 91 ? -4.977 4.960 8.347 1.00 90.19 91 SER A CA 1
ATOM 732 C C . SER A 1 91 ? -5.901 6.171 8.375 1.00 90.19 91 SER A C 1
ATOM 734 O O . SER A 1 91 ? -6.370 6.569 9.439 1.00 90.19 91 SER A O 1
ATOM 736 N N . LYS A 1 92 ? -6.163 6.772 7.215 1.00 88.69 92 LYS A N 1
ATOM 737 C CA . LYS A 1 92 ? -7.108 7.883 7.051 1.00 88.69 92 LYS A CA 1
ATOM 738 C C . LYS A 1 92 ? -8.427 7.365 6.491 1.00 88.69 92 LYS A C 1
ATOM 740 O O . LYS A 1 92 ? -8.411 6.645 5.494 1.00 88.69 92 LYS A O 1
ATOM 745 N N . CYS A 1 93 ? -9.553 7.733 7.099 1.00 86.69 93 CYS A N 1
ATOM 746 C CA . CYS A 1 93 ? -10.854 7.344 6.565 1.00 86.69 93 CYS A CA 1
ATOM 747 C C . CYS A 1 93 ? -11.150 8.045 5.235 1.00 86.69 93 CYS A C 1
ATOM 749 O O . CYS A 1 93 ? -10.950 9.250 5.102 1.00 86.69 93 CYS A O 1
ATOM 751 N N . ILE A 1 94 ? -11.676 7.281 4.278 1.00 83.19 94 ILE A N 1
ATOM 752 C CA . ILE A 1 94 ? -12.188 7.783 3.000 1.00 83.19 94 ILE A CA 1
ATOM 753 C C . ILE A 1 94 ? -13.708 7.728 2.988 1.00 83.19 94 ILE A C 1
ATOM 755 O O . ILE A 1 94 ? -14.359 8.701 2.620 1.00 83.19 94 ILE A O 1
ATOM 759 N N . MET A 1 95 ? -14.274 6.590 3.391 1.00 78.50 95 MET A N 1
ATOM 760 C CA . MET A 1 95 ? -15.706 6.334 3.291 1.00 78.50 95 MET A CA 1
ATOM 761 C C . MET A 1 95 ? -16.155 5.348 4.368 1.00 78.50 95 MET A C 1
ATOM 763 O O . MET A 1 95 ? -15.493 4.336 4.605 1.00 78.50 95 MET A O 1
ATOM 767 N N . ARG A 1 96 ? -17.309 5.622 4.981 1.00 79.88 96 ARG A N 1
ATOM 768 C CA . ARG A 1 96 ? -18.041 4.671 5.826 1.00 79.88 96 ARG A CA 1
ATOM 769 C C . ARG A 1 96 ? -19.082 3.952 4.979 1.00 79.88 96 ARG A C 1
ATOM 771 O O . ARG A 1 96 ? -19.785 4.595 4.206 1.00 79.88 96 ARG A O 1
ATOM 778 N N . GLN A 1 97 ? -19.209 2.643 5.149 1.00 72.69 97 GLN A N 1
ATOM 779 C CA . GLN A 1 97 ? -20.266 1.882 4.490 1.00 72.69 97 GLN A CA 1
ATOM 780 C C . GLN A 1 97 ? -21.539 1.877 5.327 1.00 72.69 97 GLN A C 1
ATOM 782 O O . GLN A 1 97 ? -21.527 1.502 6.495 1.00 72.69 97 GLN A O 1
ATOM 787 N N . SER A 1 98 ? -22.641 2.291 4.708 1.00 59.34 98 SER A N 1
ATOM 788 C CA . SER A 1 98 ? -23.952 2.459 5.341 1.00 59.34 98 SER A CA 1
ATOM 789 C C . SER A 1 98 ? -24.844 1.208 5.302 1.00 59.34 98 SER A C 1
ATOM 791 O O . SER A 1 98 ? -25.900 1.219 5.921 1.00 59.34 98 SER A O 1
ATOM 793 N N . ASN A 1 99 ? -24.421 0.120 4.642 1.00 56.28 99 ASN A N 1
ATOM 794 C CA . ASN A 1 99 ? -25.260 -1.064 4.376 1.00 56.28 99 ASN A CA 1
ATOM 795 C C . ASN A 1 99 ? -24.755 -2.369 5.020 1.00 56.28 99 ASN A C 1
ATOM 797 O O . ASN A 1 99 ? -25.076 -3.460 4.552 1.00 56.28 99 ASN A O 1
ATOM 801 N N . THR A 1 100 ? -23.94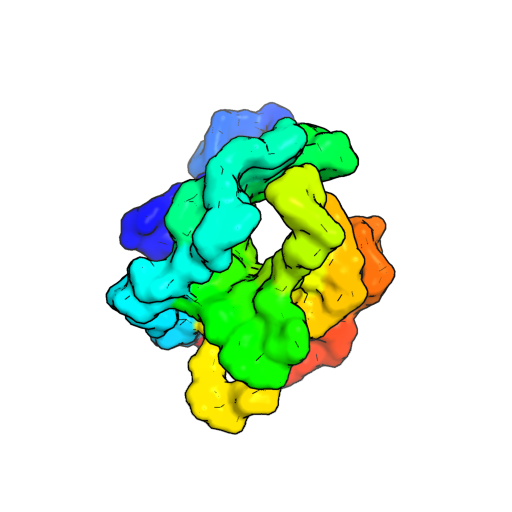4 -2.291 6.075 1.00 55.91 100 THR A N 1
ATOM 802 C CA . THR A 1 100 ? -23.473 -3.479 6.803 1.00 55.91 100 THR A CA 1
ATOM 803 C C . THR A 1 100 ? -23.839 -3.394 8.285 1.00 55.91 100 THR A C 1
ATOM 805 O O . THR A 1 100 ? -23.764 -2.309 8.852 1.00 55.91 100 THR A O 1
ATOM 808 N N . PRO A 1 101 ? -24.171 -4.516 8.956 1.00 53.62 101 PRO A N 1
ATOM 809 C CA . PRO A 1 101 ? -24.524 -4.526 10.384 1.00 53.62 101 PRO A CA 1
ATOM 810 C C . PRO A 1 101 ? -23.365 -4.111 11.308 1.00 53.62 101 PRO A C 1
ATOM 812 O O . PRO A 1 101 ? -23.562 -3.912 12.501 1.00 53.62 101 PRO A O 1
ATOM 815 N N . ASN A 1 102 ? -22.150 -3.997 10.767 1.00 63.28 102 ASN A N 1
ATOM 816 C CA . ASN A 1 102 ? -20.967 -3.545 11.479 1.00 63.28 102 ASN A CA 1
A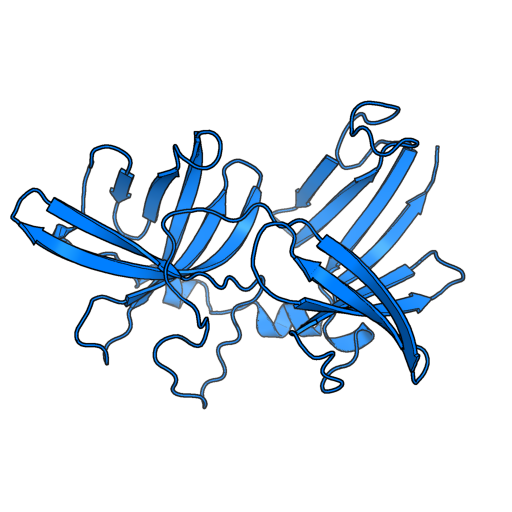TOM 817 C C . ASN A 1 102 ? -20.366 -2.297 10.825 1.00 63.28 102 ASN A C 1
ATOM 819 O O . ASN A 1 102 ? -20.454 -2.136 9.606 1.00 63.28 102 ASN A O 1
ATOM 823 N N . ASP A 1 103 ? -19.665 -1.489 11.623 1.00 76.31 103 ASP A N 1
ATOM 824 C CA . ASP A 1 103 ? -18.974 -0.288 11.160 1.00 76.31 103 ASP A CA 1
ATOM 825 C C . ASP A 1 103 ? -17.746 -0.667 10.316 1.00 76.31 103 ASP A C 1
ATOM 827 O O . ASP A 1 103 ? -16.685 -1.029 10.834 1.00 76.31 103 ASP A O 1
ATOM 831 N N . ARG A 1 104 ? -17.914 -0.627 8.988 1.00 83.31 104 ARG A N 1
ATOM 832 C CA . ARG A 1 104 ? -16.856 -0.863 7.998 1.00 83.31 104 ARG A CA 1
ATOM 833 C C . ARG A 1 104 ? -16.448 0.439 7.320 1.00 83.31 104 ARG A C 1
ATOM 835 O O . ARG A 1 104 ? -17.292 1.225 6.882 1.00 83.31 104 ARG A O 1
ATOM 842 N N . PHE A 1 105 ? -15.141 0.626 7.187 1.00 84.69 105 PHE A N 1
ATOM 843 C CA . PHE A 1 105 ? -14.530 1.824 6.626 1.00 84.69 105 PHE A CA 1
ATOM 844 C C . PHE A 1 105 ? -13.542 1.458 5.531 1.00 84.69 105 PHE A C 1
ATOM 846 O O . PHE A 1 105 ? -12.719 0.560 5.699 1.00 84.69 105 PHE A O 1
ATOM 853 N N . ILE A 1 106 ? -13.588 2.196 4.430 1.00 82.00 106 ILE A N 1
ATOM 854 C CA . ILE A 1 106 ? -12.505 2.219 3.454 1.00 82.00 106 ILE A CA 1
ATOM 855 C C . ILE A 1 106 ? -11.493 3.243 3.948 1.00 82.00 106 ILE A C 1
ATOM 857 O O . ILE A 1 106 ? -11.846 4.399 4.210 1.00 82.00 106 ILE A O 1
ATOM 861 N N . VAL A 1 107 ? -10.243 2.814 4.082 1.00 84.81 107 VAL A N 1
ATOM 862 C CA . VAL A 1 107 ? -9.157 3.657 4.572 1.00 84.81 107 VAL A CA 1
ATOM 863 C C . VAL A 1 107 ? -8.002 3.676 3.584 1.00 84.81 107 VAL A C 1
ATOM 865 O O . VAL A 1 107 ? -7.716 2.682 2.917 1.00 84.81 107 VAL A O 1
ATOM 868 N N . HIS A 1 108 ? -7.322 4.815 3.526 1.00 84.31 108 HIS A N 1
ATOM 869 C CA . HIS A 1 108 ? -5.984 4.907 2.963 1.00 84.31 108 HIS A CA 1
ATOM 870 C C . HIS A 1 108 ? -4.977 4.764 4.096 1.00 84.31 108 HIS A C 1
ATOM 872 O O . HIS A 1 108 ? -4.895 5.624 4.980 1.00 84.31 108 HIS A O 1
ATOM 878 N N . SER A 1 109 ? -4.238 3.668 4.078 1.00 84.69 109 SER A N 1
ATOM 879 C CA . SER A 1 109 ? -3.257 3.315 5.088 1.00 84.69 109 SER A CA 1
ATOM 880 C C . SER A 1 109 ? -1.855 3.597 4.580 1.00 84.69 109 SER A C 1
ATOM 882 O O . SER A 1 109 ? -1.532 3.303 3.436 1.00 84.69 109 SER A O 1
ATOM 884 N N . SER A 1 110 ? -1.020 4.161 5.447 1.00 81.81 110 SER A N 1
ATOM 885 C CA . SER A 1 110 ? 0.395 4.400 5.190 1.00 81.81 110 SER A CA 1
ATOM 886 C C . SER A 1 110 ? 1.250 3.916 6.357 1.00 81.81 110 SER A C 1
ATOM 888 O O . SER A 1 110 ? 0.913 4.193 7.512 1.00 81.81 110 SER A O 1
ATOM 890 N N . THR A 1 111 ? 2.354 3.227 6.083 1.00 79.12 111 THR A N 1
ATOM 891 C CA . THR A 1 111 ? 3.327 2.814 7.108 1.00 79.12 111 THR A CA 1
ATOM 892 C C . THR A 1 111 ? 4.333 3.933 7.388 1.00 79.12 111 THR A C 1
ATOM 894 O O . THR A 1 111 ? 4.481 4.861 6.589 1.00 79.12 111 THR A O 1
ATOM 897 N N . GLN A 1 112 ? 5.076 3.863 8.502 1.00 68.56 112 GLN A N 1
ATOM 898 C CA . GLN A 1 112 ? 6.178 4.810 8.747 1.00 68.56 112 GLN A CA 1
ATOM 899 C C . GLN A 1 112 ? 7.318 4.695 7.718 1.00 68.56 112 GLN A C 1
ATOM 901 O O . GLN A 1 112 ? 8.179 5.566 7.655 1.00 68.56 112 GLN A O 1
ATOM 906 N N . CYS A 1 113 ? 7.326 3.613 6.936 1.00 62.31 113 CYS A N 1
ATOM 907 C CA . CYS A 1 113 ? 8.300 3.336 5.887 1.00 62.31 113 CYS A CA 1
ATOM 908 C C . CYS A 1 113 ? 7.884 3.917 4.523 1.00 62.31 113 CYS A C 1
ATOM 910 O O . CYS A 1 113 ? 8.622 3.763 3.557 1.00 62.31 113 CYS A O 1
ATOM 912 N N . GLY A 1 114 ? 6.729 4.590 4.439 1.00 61.78 114 GLY A N 1
ATOM 913 C CA . GLY A 1 114 ? 6.260 5.258 3.221 1.00 61.78 114 GLY A CA 1
ATOM 914 C C . GLY A 1 114 ? 5.469 4.369 2.260 1.00 61.78 114 GLY A C 1
ATOM 915 O O . GLY A 1 114 ? 5.077 4.838 1.199 1.00 61.78 114 GLY A O 1
ATOM 916 N N . GLU A 1 115 ? 5.194 3.112 2.617 1.00 66.62 115 GLU A N 1
ATOM 917 C CA . GLU A 1 115 ? 4.269 2.265 1.857 1.00 66.62 115 GLU A CA 1
ATOM 918 C C . GLU A 1 115 ? 2.851 2.802 2.055 1.00 66.62 115 GLU A C 1
ATOM 920 O O . GLU A 1 115 ? 2.460 3.070 3.194 1.00 66.62 115 GLU A O 1
ATOM 925 N N . SER A 1 116 ? 2.075 2.938 0.980 1.00 70.38 116 SER A N 1
ATOM 926 C CA . SER A 1 116 ? 0.672 3.338 1.055 1.00 70.38 116 SER A CA 1
ATOM 927 C C . SER A 1 116 ? -0.223 2.397 0.257 1.00 70.38 116 SER A C 1
ATOM 929 O O . SER A 1 116 ? 0.178 1.841 -0.765 1.00 70.38 116 SER A O 1
ATOM 931 N N . PHE A 1 117 ? -1.420 2.151 0.775 1.00 73.25 117 PHE A N 1
ATOM 932 C CA . PHE A 1 117 ? -2.392 1.258 0.163 1.00 73.25 117 PHE A CA 1
ATOM 933 C C . PHE A 1 117 ? -3.796 1.541 0.688 1.00 73.25 117 PHE A C 1
ATOM 935 O O . PHE A 1 117 ? -3.998 2.078 1.778 1.00 73.25 117 PHE A O 1
ATOM 942 N N . TYR A 1 118 ? -4.789 1.116 -0.076 1.00 79.62 118 TYR A N 1
ATOM 943 C CA . TYR A 1 118 ? -6.185 1.117 0.321 1.00 79.62 118 TYR A CA 1
ATOM 944 C C . TYR A 1 118 ? -6.545 -0.239 0.916 1.00 79.62 118 TYR A C 1
ATOM 946 O O . TYR A 1 118 ? -6.208 -1.289 0.364 1.00 79.62 118 TYR A O 1
ATOM 954 N N . THR A 1 119 ? -7.237 -0.227 2.047 1.00 79.94 119 THR A N 1
ATOM 955 C CA . THR A 1 119 ? -7.758 -1.437 2.690 1.00 79.94 119 THR A CA 1
ATOM 956 C C . THR A 1 119 ? -9.079 -1.134 3.395 1.00 79.94 119 THR A C 1
ATOM 958 O O . THR A 1 119 ? -9.553 0.006 3.426 1.00 79.94 119 THR A O 1
ATOM 961 N N . CYS A 1 120 ? -9.707 -2.172 3.935 1.00 83.88 120 CYS A N 1
ATOM 962 C CA . CYS A 1 120 ? -10.895 -2.053 4.759 1.00 83.88 120 CYS A CA 1
ATOM 963 C C . CYS A 1 120 ? -10.529 -2.187 6.233 1.00 83.88 120 CYS A C 1
ATOM 965 O O . CYS A 1 120 ? -9.719 -3.031 6.607 1.00 83.88 120 CYS A O 1
ATOM 967 N N . VAL A 1 121 ? -11.175 -1.381 7.067 1.00 86.81 121 VAL A N 1
ATOM 968 C CA . VAL A 1 121 ? -11.124 -1.508 8.520 1.00 86.81 121 VAL A CA 1
ATOM 969 C C . VAL A 1 121 ? -12.523 -1.783 9.021 1.00 86.81 121 VAL A C 1
ATOM 971 O O . VAL A 1 121 ? -13.458 -1.032 8.746 1.00 86.81 121 VAL A O 1
ATOM 974 N N . TRP A 1 122 ? -12.658 -2.870 9.760 1.00 87.38 122 TRP A N 1
ATOM 975 C CA . TRP A 1 122 ? -13.835 -3.154 10.558 1.00 87.38 122 TRP A CA 1
ATOM 976 C C . TRP A 1 122 ? -13.575 -2.718 11.996 1.00 87.38 122 TRP A C 1
ATOM 978 O O . TRP A 1 122 ? -12.483 -2.946 12.516 1.00 87.38 122 TRP A O 1
ATOM 988 N N . MET A 1 123 ? -14.563 -2.084 12.626 1.00 87.50 123 MET A N 1
ATOM 989 C CA . MET A 1 123 ? -14.505 -1.675 14.028 1.00 87.50 123 MET A CA 1
ATOM 990 C C . MET A 1 123 ? -15.774 -2.113 14.759 1.00 87.50 123 MET A C 1
ATOM 992 O O . MET A 1 123 ? -16.880 -2.030 14.219 1.00 87.50 123 MET A O 1
ATOM 996 N N . LYS A 1 124 ? -15.627 -2.547 16.012 1.00 86.81 124 LYS A N 1
ATOM 997 C CA . LYS A 1 124 ? -16.744 -2.909 16.884 1.00 86.81 124 LYS A CA 1
ATOM 998 C C . LYS A 1 124 ? -16.482 -2.516 18.333 1.00 86.81 124 LYS A C 1
ATOM 1000 O O . LYS A 1 124 ? -15.413 -2.763 18.890 1.00 86.81 124 LYS A O 1
ATOM 1005 N N . ARG A 1 125 ? -17.502 -1.933 18.965 1.00 87.00 125 ARG A N 1
ATOM 1006 C CA . ARG A 1 125 ? -17.504 -1.658 20.403 1.00 87.00 125 ARG A CA 1
ATOM 1007 C C . ARG A 1 125 ? -17.900 -2.928 21.153 1.00 87.00 125 ARG A C 1
ATOM 1009 O O . ARG A 1 125 ? -19.005 -3.428 20.956 1.00 87.00 125 ARG A O 1
ATOM 1016 N N . ARG A 1 126 ? -17.018 -3.452 22.007 1.00 84.62 126 ARG A N 1
ATOM 1017 C CA . ARG A 1 126 ? -17.316 -4.613 22.872 1.00 84.62 126 ARG A CA 1
ATOM 1018 C C . ARG A 1 126 ? -17.725 -4.208 24.282 1.00 84.62 126 ARG A C 1
ATOM 1020 O O . ARG A 1 126 ? -18.522 -4.897 24.903 1.00 84.62 126 ARG A O 1
ATOM 1027 N N . SER A 1 127 ? -17.209 -3.083 24.769 1.00 84.25 127 SER A N 1
ATOM 1028 C CA . SER A 1 127 ? -17.591 -2.485 26.050 1.00 84.25 127 SER A CA 1
ATOM 1029 C C . SER A 1 127 ? -17.320 -0.975 26.027 1.00 84.25 127 SER A C 1
ATOM 1031 O O . SER A 1 127 ? -16.918 -0.422 24.998 1.00 84.25 127 SER A O 1
ATOM 1033 N N . ALA A 1 128 ? -17.508 -0.288 27.157 1.00 80.50 128 ALA A N 1
ATOM 1034 C CA . ALA A 1 128 ? -17.093 1.106 27.292 1.00 80.50 128 ALA A CA 1
ATOM 1035 C C . ALA A 1 128 ? -15.582 1.308 27.063 1.00 80.50 128 ALA A C 1
ATOM 1037 O O . ALA A 1 128 ? -15.204 2.335 26.513 1.00 80.50 128 ALA A O 1
ATOM 1038 N N . ASN A 1 129 ? -14.762 0.302 27.397 1.00 81.75 129 ASN A N 1
ATOM 1039 C CA . ASN A 1 129 ? -13.296 0.357 27.383 1.00 81.75 129 ASN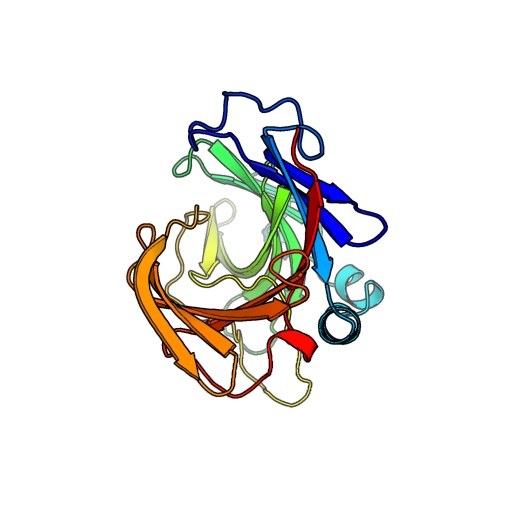 A CA 1
ATOM 1040 C C . ASN A 1 129 ? -12.670 -0.720 26.481 1.00 81.75 129 ASN A C 1
ATOM 1042 O O . ASN A 1 129 ? -11.501 -1.066 26.637 1.00 81.75 129 ASN A O 1
ATOM 1046 N N . THR A 1 130 ? -13.432 -1.279 25.540 1.00 83.12 130 THR A N 1
ATOM 1047 C CA . THR A 1 130 ? -12.933 -2.320 24.633 1.00 83.12 130 THR A CA 1
ATOM 1048 C C . THR A 1 130 ? -13.318 -1.998 23.197 1.00 83.12 130 THR A C 1
ATOM 1050 O O . THR A 1 130 ? -14.483 -2.131 22.804 1.00 83.12 130 THR A O 1
ATOM 1053 N N . LEU A 1 131 ? -12.307 -1.601 22.427 1.00 86.56 131 LEU A N 1
ATOM 1054 C CA . LEU A 1 131 ? -12.341 -1.446 20.979 1.00 86.56 131 LEU A CA 1
ATOM 1055 C C . LEU A 1 131 ? -11.782 -2.714 20.330 1.00 86.56 131 LEU A C 1
ATOM 1057 O O . LEU A 1 131 ? -10.636 -3.088 20.572 1.00 86.56 131 LEU A O 1
ATOM 1061 N N . GLU A 1 132 ? -12.578 -3.336 19.472 1.00 87.19 132 GLU A N 1
ATOM 1062 C CA . GLU A 1 132 ? -12.126 -4.391 18.573 1.00 87.19 132 GLU A CA 1
ATOM 1063 C C . GLU A 1 132 ? -12.055 -3.833 17.152 1.00 87.19 132 GLU A C 1
ATOM 1065 O O . GLU A 1 132 ? -12.953 -3.110 16.713 1.00 87.19 132 GLU A O 1
ATOM 1070 N N . PHE A 1 133 ? -10.982 -4.147 16.434 1.00 88.06 133 PHE A N 1
ATOM 1071 C CA . PHE A 1 133 ? -10.814 -3.744 15.046 1.00 88.06 133 PHE A CA 1
ATOM 1072 C C . PHE A 1 133 ? -10.029 -4.794 14.269 1.00 88.06 133 PHE A C 1
ATOM 1074 O O . PHE A 1 133 ? -9.267 -5.570 14.845 1.00 88.06 133 PHE A O 1
ATOM 1081 N N . GLN A 1 134 ? -10.191 -4.791 12.950 1.00 84.81 134 GLN A N 1
ATOM 1082 C CA . GLN A 1 134 ? -9.479 -5.708 12.068 1.00 84.81 134 GLN A CA 1
ATOM 1083 C C . GLN A 1 134 ? -9.294 -5.078 10.686 1.00 84.81 134 GLN A C 1
ATOM 1085 O O . GLN A 1 134 ? -10.210 -4.434 10.164 1.00 84.81 134 GLN A O 1
ATOM 1090 N N . PHE A 1 135 ? -8.108 -5.260 10.105 1.00 84.19 135 PHE A N 1
ATOM 1091 C CA . PHE A 1 135 ? -7.801 -4.849 8.736 1.00 84.19 135 PHE A CA 1
ATOM 1092 C C . PHE A 1 135 ? -8.140 -5.986 7.769 1.00 84.19 135 PHE A C 1
ATOM 1094 O O . PHE A 1 135 ? -8.030 -7.158 8.126 1.00 84.19 135 PHE A O 1
ATOM 1101 N N . GLY A 1 136 ? -8.585 -5.662 6.557 1.00 75.44 136 GLY A N 1
ATOM 1102 C CA . GLY A 1 136 ? -8.822 -6.670 5.520 1.00 75.44 136 GLY A CA 1
ATOM 1103 C C . GLY A 1 136 ? -7.512 -7.309 5.043 1.00 75.44 136 GLY A C 1
ATOM 1104 O O . GLY A 1 136 ? -6.510 -6.607 4.916 1.00 75.44 136 GLY A O 1
ATOM 1105 N N . ALA A 1 137 ? -7.515 -8.615 4.734 1.00 64.81 137 ALA A N 1
ATOM 1106 C CA . ALA A 1 137 ? -6.325 -9.301 4.198 1.00 64.81 137 ALA A CA 1
ATOM 1107 C C . ALA A 1 137 ? -5.844 -8.734 2.863 1.00 64.81 137 ALA A C 1
ATOM 1109 O O . ALA A 1 137 ? -4.641 -8.737 2.593 1.00 64.81 137 ALA A O 1
ATOM 1110 N N . LYS A 1 138 ? -6.763 -8.295 1.993 1.00 65.19 138 LYS A N 1
ATOM 1111 C CA . LYS A 1 138 ? -6.361 -7.662 0.739 1.00 65.19 138 LYS A CA 1
ATOM 1112 C C . LYS A 1 138 ? -6.114 -6.179 0.962 1.00 65.19 138 LYS A C 1
ATOM 1114 O O . LYS A 1 138 ? -6.778 -5.493 1.742 1.00 65.19 138 LYS A O 1
ATOM 1119 N N . SER A 1 139 ? -5.142 -5.685 0.218 1.00 69.06 139 SER A N 1
ATOM 1120 C CA . SER A 1 139 ? -4.885 -4.267 0.060 1.00 69.06 139 SER A CA 1
ATOM 1121 C C . SER A 1 139 ? -4.635 -3.971 -1.409 1.00 69.06 139 SER A C 1
ATOM 1123 O O . SER A 1 139 ? -4.057 -4.789 -2.127 1.00 69.06 139 SER A O 1
ATOM 1125 N N . SER A 1 140 ? -5.106 -2.815 -1.858 1.00 60.62 140 SER A N 1
ATOM 1126 C CA . SER A 1 140 ? -4.966 -2.365 -3.240 1.00 60.62 140 SER A CA 1
ATOM 1127 C C . SER A 1 140 ? -4.080 -1.124 -3.285 1.00 60.62 140 SER A C 1
ATOM 1129 O O . SER A 1 140 ? -4.256 -0.244 -2.440 1.00 60.62 140 SER A O 1
ATOM 1131 N N . PRO A 1 141 ? -3.162 -0.995 -4.256 1.00 58.00 141 PRO A N 1
ATOM 1132 C CA . PRO A 1 141 ? -2.430 0.253 -4.460 1.00 58.00 141 PRO A CA 1
ATOM 1133 C C . PRO A 1 141 ? -3.350 1.381 -4.955 1.00 58.00 141 PRO A C 1
ATOM 1135 O O . PRO A 1 141 ? -3.080 2.549 -4.702 1.00 58.00 141 PRO A O 1
ATOM 1138 N N . ASN A 1 142 ? -4.471 1.038 -5.603 1.00 57.03 142 ASN A N 1
ATOM 1139 C CA . ASN A 1 142 ? -5.398 1.989 -6.214 1.00 57.03 142 ASN A CA 1
ATOM 1140 C C . ASN A 1 142 ? -6.832 1.800 -5.708 1.00 57.03 142 ASN A C 1
ATOM 1142 O O . ASN A 1 142 ? -7.303 0.677 -5.509 1.00 57.03 142 ASN A O 1
ATOM 1146 N N . LEU A 1 143 ? -7.563 2.903 -5.553 1.00 58.62 143 LEU A N 1
ATOM 1147 C CA . LEU A 1 143 ? -8.980 2.872 -5.211 1.00 58.62 143 LEU A CA 1
ATOM 1148 C C . LEU A 1 143 ? -9.827 2.868 -6.494 1.00 58.62 143 LEU A C 1
ATOM 1150 O O . LEU A 1 143 ? -10.141 3.920 -7.041 1.00 58.62 143 LEU A O 1
ATOM 1154 N N . LEU A 1 144 ? -10.221 1.685 -6.970 1.00 55.09 144 LEU A N 1
ATOM 1155 C CA . LEU A 1 144 ? -11.152 1.545 -8.096 1.00 55.09 144 LEU A CA 1
ATOM 1156 C C . LEU A 1 144 ? -12.594 1.812 -7.637 1.00 55.09 144 LEU A C 1
ATOM 1158 O O . LEU A 1 144 ? -13.357 0.881 -7.383 1.00 55.09 144 LEU A O 1
ATOM 1162 N N . VAL A 1 145 ? -12.988 3.081 -7.503 1.00 49.12 145 VAL A N 1
ATOM 1163 C CA . VAL A 1 145 ? -14.395 3.438 -7.247 1.00 49.12 145 VAL A CA 1
ATOM 1164 C C . VAL A 1 145 ? -15.141 3.498 -8.577 1.00 49.12 145 VAL A C 1
ATOM 1166 O O . VAL A 1 145 ? -15.312 4.572 -9.149 1.00 49.12 145 VAL A O 1
ATOM 1169 N N . ASN A 1 146 ? -15.597 2.358 -9.099 1.00 40.56 146 ASN A N 1
ATOM 1170 C CA . ASN A 1 146 ? -16.572 2.409 -10.186 1.00 40.56 146 ASN A CA 1
ATOM 1171 C C . ASN A 1 146 ? -17.968 2.676 -9.596 1.00 40.56 146 ASN A C 1
ATOM 1173 O O . ASN A 1 146 ? -18.430 1.932 -8.732 1.00 40.56 146 ASN A O 1
ATOM 1177 N N . ARG A 1 147 ? -18.653 3.728 -10.067 1.00 39.56 147 ARG A N 1
ATOM 1178 C CA . ARG A 1 147 ? -19.964 4.195 -9.554 1.00 39.56 147 ARG A CA 1
ATOM 1179 C C . ARG A 1 147 ? -21.102 3.167 -9.700 1.00 39.56 147 ARG A C 1
ATOM 1181 O O . ARG A 1 147 ? -22.176 3.391 -9.156 1.00 39.56 147 ARG A O 1
ATOM 1188 N N . TYR A 1 148 ? -20.868 2.071 -10.426 1.00 36.38 148 TYR A N 1
ATOM 1189 C CA . TYR A 1 148 ? -21.873 1.075 -10.811 1.00 36.38 148 TYR A CA 1
ATOM 1190 C C . TYR A 1 148 ? -21.703 -0.319 -10.192 1.00 36.38 148 TYR A C 1
ATOM 1192 O O . TYR A 1 148 ? -22.525 -1.192 -10.454 1.00 36.38 148 TYR A O 1
ATOM 1200 N N . ILE A 1 149 ? -20.690 -0.550 -9.350 1.00 38.94 149 ILE A N 1
ATOM 1201 C CA . ILE A 1 149 ? -20.546 -1.835 -8.652 1.00 38.94 149 ILE A CA 1
ATOM 1202 C C . ILE A 1 149 ? -20.776 -1.604 -7.162 1.00 38.94 149 ILE A C 1
ATOM 1204 O O . ILE A 1 149 ? -19.866 -1.270 -6.405 1.00 38.94 149 ILE A O 1
ATOM 1208 N N . SER A 1 150 ? -22.026 -1.797 -6.745 1.00 40.88 150 SER A N 1
ATOM 1209 C CA . SER A 1 150 ? -22.356 -2.034 -5.344 1.00 40.88 150 SER A CA 1
ATOM 1210 C C . SER A 1 150 ? -21.677 -3.331 -4.905 1.00 40.88 150 SER A C 1
ATOM 1212 O O . SER A 1 150 ? -22.194 -4.422 -5.134 1.00 40.88 150 SER A O 1
ATOM 1214 N N . THR A 1 151 ? -20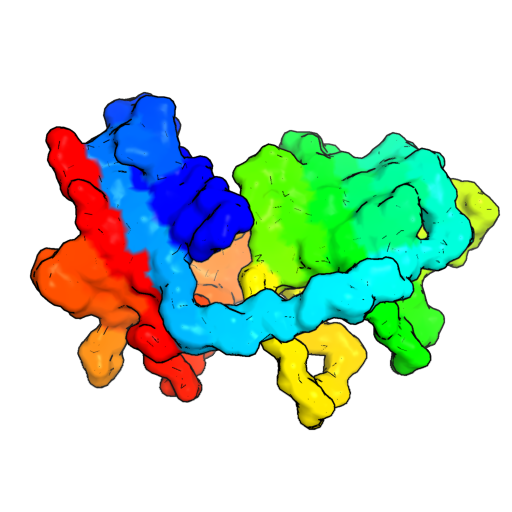.509 -3.231 -4.275 1.00 39.31 151 THR A N 1
ATOM 1215 C CA . THR A 1 151 ? -20.091 -4.253 -3.318 1.00 39.31 151 THR A CA 1
ATOM 1216 C C . THR A 1 151 ? -19.762 -3.584 -1.986 1.00 39.31 151 THR A C 1
ATOM 1218 O O . THR A 1 151 ? -18.969 -2.636 -1.936 1.00 39.31 151 THR A O 1
ATOM 1221 N N . PRO A 1 152 ? -20.361 -4.042 -0.875 1.00 49.09 152 PRO A N 1
ATOM 1222 C CA . PRO A 1 152 ? -19.911 -3.663 0.453 1.00 49.09 152 PRO A CA 1
ATOM 1223 C C . PRO A 1 152 ? -18.516 -4.280 0.675 1.00 49.09 152 PRO A C 1
ATOM 1225 O O . PRO A 1 152 ? -18.394 -5.413 1.122 1.00 49.09 152 PRO A O 1
ATOM 1228 N N . CYS A 1 153 ? -17.480 -3.512 0.313 1.00 50.62 153 CYS A N 1
ATOM 1229 C CA . CYS A 1 153 ? -16.033 -3.787 0.362 1.00 50.62 153 CYS A CA 1
ATOM 1230 C C . CYS A 1 153 ? -15.521 -4.647 -0.816 1.00 50.62 153 CYS A C 1
ATOM 1232 O O . CYS A 1 153 ? -15.396 -5.860 -0.668 1.00 50.62 153 CYS A O 1
ATOM 1234 N N . PRO A 1 154 ? -15.100 -4.035 -1.945 1.00 50.28 154 PRO A N 1
ATOM 1235 C CA . PRO A 1 154 ? -14.449 -4.728 -3.066 1.00 50.28 154 PRO A CA 1
ATOM 1236 C C . PRO A 1 154 ? -12.956 -5.039 -2.827 1.00 50.28 154 PRO A C 1
ATOM 1238 O O . PRO A 1 154 ? -12.215 -5.304 -3.767 1.00 50.28 154 PRO A O 1
ATOM 1241 N N . ILE A 1 155 ? -12.496 -5.017 -1.573 1.00 50.75 155 ILE A N 1
ATOM 1242 C CA . ILE A 1 155 ? -11.158 -5.450 -1.153 1.00 50.75 155 ILE A CA 1
ATOM 1243 C C . ILE A 1 155 ? -11.395 -6.697 -0.289 1.00 50.75 155 ILE A C 1
ATOM 1245 O O . ILE A 1 155 ? -11.579 -6.605 0.920 1.00 50.75 155 ILE A O 1
ATOM 1249 N N . THR A 1 156 ? -11.567 -7.851 -0.937 1.00 42.53 156 THR A N 1
ATOM 1250 C CA . THR A 1 156 ? -11.987 -9.108 -0.282 1.00 42.53 156 THR A CA 1
ATOM 1251 C C . THR A 1 156 ? -10.912 -9.668 0.648 1.00 42.53 156 THR A C 1
ATOM 1253 O O . THR A 1 156 ? -9.745 -9.433 0.426 1.00 42.53 156 THR A O 1
ATOM 1256 N N . GLY A 1 157 ? -11.249 -10.479 1.645 1.00 46.53 157 GLY A N 1
ATOM 1257 C CA . GLY A 1 157 ? -10.272 -11.341 2.322 1.00 46.53 157 GLY A CA 1
ATOM 1258 C C . GLY A 1 157 ? -10.499 -11.468 3.820 1.00 46.53 157 GLY A C 1
ATOM 1259 O O . GLY A 1 157 ? -11.082 -10.582 4.445 1.00 46.53 157 GLY A O 1
ATOM 1260 N N . ASP A 1 158 ? -10.018 -12.579 4.371 1.00 46.97 158 ASP A N 1
ATOM 1261 C CA . ASP A 1 158 ? -10.025 -12.860 5.802 1.00 46.97 158 ASP A CA 1
ATOM 1262 C C . ASP A 1 158 ? -9.275 -11.766 6.545 1.00 46.97 158 ASP A C 1
ATOM 1264 O O . ASP A 1 158 ? -8.147 -11.421 6.223 1.00 46.97 158 ASP A O 1
ATOM 1268 N N . TYR A 1 159 ? -9.912 -11.139 7.515 1.00 48.03 159 TYR A N 1
ATOM 1269 C CA . TYR A 1 159 ? -9.294 -10.017 8.190 1.00 48.03 159 TYR A CA 1
ATOM 1270 C C . TYR A 1 159 ? -8.076 -10.498 9.011 1.00 48.03 159 TYR A C 1
ATOM 1272 O O . TYR A 1 159 ? -8.161 -11.481 9.748 1.00 48.03 159 TYR A O 1
ATOM 1280 N N . THR A 1 160 ? -6.939 -9.808 8.931 1.00 48.12 160 THR A N 1
ATOM 1281 C CA . THR A 1 160 ? -5.747 -10.122 9.738 1.00 48.12 160 THR A CA 1
ATOM 1282 C C . THR A 1 160 ? -5.319 -8.891 10.535 1.00 48.12 160 THR A C 1
ATOM 1284 O O . THR A 1 160 ? -5.530 -7.747 10.134 1.00 48.12 160 THR A O 1
ATOM 1287 N N . GLY A 1 161 ? -4.751 -9.102 11.722 1.00 45.81 161 GLY A N 1
ATOM 1288 C CA . GLY A 1 161 ? -4.237 -8.019 12.571 1.00 45.81 161 GLY A CA 1
ATOM 1289 C C . GLY A 1 161 ? -2.848 -7.506 12.164 1.00 45.81 161 GLY A C 1
ATOM 1290 O O . GLY A 1 161 ? -2.203 -6.862 12.984 1.00 45.81 161 GLY A O 1
ATOM 1291 N N . ILE A 1 162 ? -2.370 -7.847 10.960 1.00 47.00 162 ILE A N 1
ATOM 1292 C CA . ILE A 1 162 ? -0.961 -7.796 10.537 1.00 47.00 162 ILE A CA 1
ATOM 1293 C C . ILE A 1 162 ? -0.836 -6.964 9.249 1.00 47.00 162 ILE A C 1
ATOM 1295 O O . ILE A 1 162 ? -1.495 -7.259 8.254 1.00 47.00 162 ILE A O 1
ATOM 1299 N N . VAL A 1 163 ? 0.033 -5.947 9.246 1.00 43.38 163 VAL A N 1
ATOM 1300 C CA . VAL A 1 163 ? 0.388 -5.164 8.044 1.00 43.38 163 VAL A CA 1
ATOM 1301 C C . VAL A 1 163 ? 1.354 -5.963 7.148 1.00 43.38 163 VAL A C 1
ATOM 1303 O O . VAL A 1 163 ? 2.443 -6.295 7.614 1.00 43.38 163 VAL A O 1
ATOM 1306 N N . PRO A 1 164 ? 1.023 -6.257 5.874 1.00 50.69 164 PRO A N 1
ATOM 1307 C CA . PRO A 1 164 ? 1.794 -7.213 5.076 1.00 50.69 164 PRO A CA 1
ATOM 1308 C C . PRO A 1 164 ? 3.105 -6.632 4.517 1.00 50.69 164 PRO A C 1
ATOM 1310 O O . PRO A 1 164 ? 3.099 -5.608 3.835 1.00 50.69 164 PRO A O 1
ATOM 1313 N N . ASN A 1 165 ? 4.215 -7.341 4.745 1.00 52.22 165 ASN A N 1
ATOM 1314 C CA . ASN A 1 165 ? 5.481 -7.193 4.020 1.00 52.22 165 ASN A CA 1
ATOM 1315 C C . ASN A 1 165 ? 5.459 -8.160 2.826 1.00 52.22 165 ASN A C 1
ATOM 1317 O O . ASN A 1 165 ? 5.564 -9.365 3.032 1.00 52.22 165 ASN A O 1
ATOM 1321 N N . ARG A 1 166 ? 5.266 -7.661 1.597 1.00 66.62 166 ARG A N 1
ATOM 1322 C CA . ARG A 1 166 ? 5.014 -8.536 0.439 1.00 66.62 166 ARG A CA 1
ATOM 1323 C C . ARG A 1 166 ? 6.310 -9.086 -0.149 1.00 66.62 166 ARG A C 1
ATOM 1325 O O . ARG A 1 166 ? 7.122 -8.331 -0.674 1.00 66.62 166 ARG A O 1
ATOM 1332 N N . GLU A 1 167 ? 6.456 -10.404 -0.130 1.00 72.00 167 GLU A N 1
ATOM 1333 C CA . GLU A 1 167 ? 7.576 -11.119 -0.742 1.00 72.00 167 GLU A CA 1
ATOM 1334 C C . GLU A 1 167 ? 7.060 -12.101 -1.793 1.00 72.00 167 GLU A C 1
ATOM 1336 O O . GLU A 1 167 ? 6.069 -12.794 -1.567 1.00 72.00 167 GLU A O 1
ATOM 1341 N N . TYR A 1 168 ? 7.746 -12.198 -2.934 1.00 79.06 168 TYR A N 1
ATOM 1342 C CA . TYR A 1 168 ? 7.317 -13.036 -4.056 1.00 79.06 168 TYR A CA 1
ATOM 1343 C C . TYR A 1 168 ? 8.397 -14.043 -4.453 1.00 79.06 168 TYR A C 1
ATOM 1345 O O . TYR A 1 168 ? 9.589 -13.743 -4.491 1.00 79.06 168 TYR A O 1
ATOM 1353 N N . ARG A 1 169 ? 7.968 -15.258 -4.791 1.00 84.69 169 ARG A N 1
ATOM 1354 C CA . ARG A 1 169 ? 8.767 -16.290 -5.453 1.00 84.69 169 ARG A CA 1
ATOM 1355 C C . ARG A 1 169 ? 8.303 -16.400 -6.901 1.00 84.69 169 ARG A C 1
ATOM 1357 O O . ARG A 1 169 ? 7.152 -16.753 -7.136 1.00 84.69 169 ARG A O 1
ATOM 1364 N N . CYS A 1 170 ? 9.181 -16.116 -7.859 1.00 90.19 170 CYS A N 1
ATOM 1365 C CA . CYS A 1 170 ? 8.877 -16.321 -9.276 1.00 90.19 170 CYS A CA 1
ATOM 1366 C C . CYS A 1 170 ? 8.669 -17.817 -9.559 1.00 90.19 170 CYS A C 1
ATOM 1368 O O . CYS A 1 170 ? 9.475 -18.637 -9.119 1.00 90.19 170 CYS A O 1
ATOM 1370 N N . LEU A 1 171 ? 7.576 -18.160 -10.245 1.00 91.81 171 LEU A N 1
ATOM 1371 C CA . LEU A 1 171 ? 7.250 -19.532 -10.645 1.00 91.81 171 LEU A CA 1
ATOM 1372 C C . LEU A 1 171 ? 7.410 -19.753 -12.148 1.00 91.81 171 LEU A C 1
ATOM 1374 O O . LEU A 1 171 ? 7.750 -20.852 -12.569 1.00 91.81 171 LEU A O 1
ATOM 1378 N N . GLY A 1 172 ? 7.167 -18.719 -12.948 1.00 92.38 172 GLY A N 1
ATOM 1379 C CA . GLY A 1 172 ? 7.294 -18.795 -14.394 1.00 92.38 172 GLY A CA 1
ATOM 1380 C C . GLY A 1 172 ? 7.083 -17.442 -15.049 1.00 92.38 172 GLY A C 1
ATOM 1381 O O . GLY A 1 172 ? 6.499 -16.528 -14.460 1.00 92.38 172 GLY A O 1
ATOM 1382 N N . ASN A 1 173 ? 7.568 -17.331 -16.278 1.00 94.81 173 ASN A N 1
ATOM 1383 C CA . ASN A 1 173 ? 7.334 -16.189 -17.141 1.00 94.81 173 ASN A CA 1
ATOM 1384 C C . ASN A 1 173 ? 7.047 -16.664 -18.568 1.00 94.81 173 ASN A C 1
ATOM 1386 O O . ASN A 1 173 ? 7.522 -17.722 -18.978 1.00 94.81 173 ASN A O 1
ATOM 1390 N N . TRP A 1 174 ? 6.228 -15.907 -19.289 1.00 93.62 174 TRP A N 1
ATOM 1391 C CA . TRP A 1 174 ? 5.961 -16.126 -20.707 1.00 93.62 174 TRP A CA 1
ATOM 1392 C C . TRP A 1 174 ? 5.604 -14.808 -21.380 1.00 93.62 174 TRP A C 1
ATOM 1394 O O . TRP A 1 174 ? 5.200 -13.851 -20.718 1.00 93.62 174 TRP A O 1
ATOM 1404 N N . GLU A 1 175 ? 5.744 -14.769 -22.698 1.00 92.94 175 GLU A N 1
ATOM 1405 C CA . GLU A 1 175 ? 5.399 -13.606 -23.503 1.00 92.94 175 GLU A CA 1
ATOM 1406 C C . GLU A 1 175 ? 4.179 -13.908 -24.377 1.00 92.94 175 GLU A C 1
ATOM 1408 O O . GLU A 1 175 ? 4.090 -14.969 -24.993 1.00 92.94 175 GLU A O 1
ATOM 1413 N N . GLU A 1 176 ? 3.234 -12.974 -24.413 1.00 89.94 176 GLU A N 1
ATOM 1414 C CA . GLU A 1 176 ? 2.019 -13.038 -25.227 1.00 89.94 176 GLU A CA 1
ATOM 1415 C C . GLU A 1 176 ? 1.741 -11.628 -25.763 1.00 89.94 176 GLU A C 1
ATOM 1417 O O . GLU A 1 176 ? 1.743 -10.666 -24.996 1.00 89.94 176 GLU A O 1
ATOM 1422 N N . ASP A 1 177 ? 1.588 -11.476 -27.081 1.00 86.06 177 ASP A N 1
ATOM 1423 C CA . ASP A 1 177 ? 1.371 -10.182 -27.755 1.00 86.06 177 ASP A CA 1
ATOM 1424 C C . ASP A 1 177 ? 2.396 -9.080 -27.391 1.00 86.06 177 ASP A C 1
ATOM 1426 O O . ASP A 1 177 ? 2.097 -7.879 -27.315 1.00 86.06 177 ASP A O 1
ATOM 1430 N N . GLY A 1 178 ? 3.650 -9.479 -27.151 1.00 85.00 178 GLY A N 1
ATOM 1431 C CA . GLY A 1 178 ? 4.718 -8.564 -26.742 1.00 85.00 178 GLY A CA 1
ATOM 1432 C C . GLY A 1 178 ? 4.556 -8.025 -25.316 1.00 85.00 178 GLY A C 1
ATOM 1433 O O . GLY A 1 178 ? 5.052 -6.933 -25.012 1.00 85.00 178 GLY A O 1
ATOM 1434 N N . ILE A 1 179 ? 3.804 -8.732 -24.468 1.00 89.44 179 ILE A N 1
ATOM 1435 C CA . ILE A 1 179 ? 3.656 -8.493 -23.033 1.00 89.44 179 ILE A CA 1
ATOM 1436 C C . ILE A 1 179 ? 4.265 -9.680 -22.287 1.00 89.44 179 ILE A C 1
ATOM 1438 O O . ILE A 1 179 ? 3.857 -10.824 -22.474 1.00 89.44 179 ILE A O 1
ATOM 1442 N N . LEU A 1 180 ? 5.214 -9.393 -21.401 1.00 90.56 180 LEU A N 1
ATOM 1443 C CA . LEU A 1 180 ? 5.799 -10.356 -20.480 1.00 90.56 180 LEU A CA 1
ATOM 1444 C C . LEU A 1 180 ? 4.883 -10.527 -19.267 1.00 90.56 180 LEU A C 1
ATOM 1446 O O . LEU A 1 180 ? 4.683 -9.590 -18.489 1.00 90.56 180 LEU A O 1
ATOM 1450 N N . TYR A 1 181 ? 4.369 -11.732 -19.075 1.00 91.50 181 TYR A N 1
ATOM 1451 C CA . TYR A 1 181 ? 3.650 -12.129 -17.877 1.00 91.50 181 TYR A CA 1
ATOM 1452 C C . TYR A 1 181 ? 4.592 -12.865 -16.932 1.00 91.50 181 TYR A C 1
ATOM 1454 O O . TYR A 1 181 ? 5.306 -13.780 -17.333 1.00 91.50 181 TYR A O 1
ATOM 1462 N N . THR A 1 182 ? 4.570 -12.477 -15.661 1.00 92.56 182 THR A N 1
ATOM 1463 C CA . THR A 1 182 ? 5.357 -13.090 -14.592 1.00 92.56 182 THR A CA 1
ATOM 1464 C C . THR A 1 182 ? 4.410 -13.606 -13.525 1.00 92.56 182 THR A C 1
ATOM 1466 O O . THR A 1 182 ? 3.752 -12.825 -12.833 1.00 92.56 182 THR A O 1
ATOM 1469 N N . PHE A 1 183 ? 4.356 -14.925 -13.375 1.00 92.06 183 PHE A N 1
ATOM 1470 C CA . PHE A 1 183 ? 3.543 -15.590 -12.370 1.00 92.06 183 PHE A CA 1
ATOM 1471 C C . PHE A 1 183 ? 4.374 -15.878 -11.126 1.00 92.06 183 PHE A C 1
ATOM 1473 O O . PHE A 1 183 ? 5.452 -16.475 -11.188 1.00 92.06 183 PHE A O 1
ATOM 1480 N N . THR A 1 184 ? 3.876 -15.436 -9.978 1.00 89.94 184 THR A N 1
ATOM 1481 C CA . THR A 1 184 ? 4.598 -15.513 -8.712 1.00 89.94 184 THR A CA 1
ATOM 1482 C C . THR A 1 184 ? 3.736 -16.124 -7.621 1.00 89.94 184 THR A C 1
ATOM 1484 O O . THR A 1 184 ? 2.512 -16.020 -7.634 1.00 89.94 184 THR A O 1
ATOM 1487 N N . GLN A 1 185 ? 4.383 -16.752 -6.648 1.00 87.56 185 GLN A N 1
ATOM 1488 C CA . GLN A 1 185 ? 3.768 -17.144 -5.390 1.00 87.56 185 GLN A CA 1
ATOM 1489 C C . GLN A 1 185 ? 4.149 -16.143 -4.312 1.00 87.56 185 GLN A C 1
ATOM 1491 O O . GLN A 1 185 ? 5.324 -15.796 -4.183 1.00 87.56 185 GLN A O 1
ATOM 1496 N N . ARG A 1 186 ? 3.185 -15.723 -3.500 1.00 77.81 186 ARG A N 1
ATOM 1497 C CA . ARG A 1 186 ? 3.486 -14.917 -2.318 1.00 77.81 186 ARG A CA 1
ATOM 1498 C C . ARG A 1 186 ? 4.158 -15.783 -1.252 1.00 77.81 186 ARG A C 1
ATOM 1500 O O . ARG A 1 186 ? 3.764 -16.923 -1.028 1.00 77.81 186 ARG A O 1
ATOM 1507 N N . ARG A 1 187 ? 5.212 -15.262 -0.625 1.00 76.62 187 ARG A N 1
ATOM 1508 C CA . ARG A 1 187 ? 5.881 -15.903 0.521 1.00 76.62 187 ARG A CA 1
ATOM 1509 C C . ARG A 1 187 ? 5.271 -15.468 1.847 1.00 76.62 187 ARG A C 1
ATOM 1511 O O . ARG A 1 187 ? 5.309 -16.224 2.808 1.00 76.62 187 ARG A O 1
ATOM 1518 N N . ASP A 1 188 ? 4.702 -14.269 1.876 1.00 64.12 188 ASP A N 1
ATOM 1519 C CA . ASP A 1 188 ? 4.077 -13.660 3.048 1.00 64.12 188 ASP A CA 1
ATOM 1520 C C . ASP A 1 188 ? 2.601 -14.045 3.221 1.00 64.12 188 ASP A C 1
ATOM 1522 O O . ASP A 1 188 ? 2.024 -13.840 4.286 1.00 64.12 188 ASP A O 1
ATOM 1526 N N . ALA A 1 189 ? 1.976 -14.590 2.177 1.00 64.56 189 ALA A N 1
ATOM 1527 C CA . ALA A 1 189 ? 0.579 -14.998 2.184 1.00 64.56 189 ALA A CA 1
ATOM 1528 C C . ALA A 1 189 ? 0.356 -16.216 1.286 1.00 64.56 189 ALA A C 1
ATOM 1530 O O . ALA A 1 189 ? 1.068 -16.424 0.304 1.00 64.56 189 ALA A O 1
ATOM 1531 N N . THR A 1 190 ? -0.679 -16.994 1.585 1.00 66.88 190 THR A N 1
ATOM 1532 C CA . THR A 1 190 ? -1.143 -18.066 0.707 1.00 66.88 190 THR A CA 1
ATOM 1533 C C . THR A 1 190 ? -1.788 -17.459 -0.534 1.00 66.88 190 THR A C 1
ATOM 1535 O O . THR A 1 190 ? -2.742 -16.691 -0.430 1.00 66.88 190 THR A O 1
ATOM 1538 N N . GLY A 1 191 ? -1.267 -17.794 -1.712 1.00 79.31 191 GLY A N 1
ATOM 1539 C CA . GLY A 1 191 ? -1.836 -17.362 -2.985 1.00 79.31 191 GLY A CA 1
ATOM 1540 C C . GLY A 1 191 ? -0.783 -17.054 -4.040 1.00 79.31 191 GLY A C 1
ATOM 1541 O O . GLY A 1 191 ? 0.429 -17.127 -3.804 1.00 79.31 191 GLY A O 1
ATOM 1542 N N . TYR A 1 192 ? -1.282 -16.695 -5.215 1.00 85.44 192 TYR A N 1
ATOM 1543 C CA . TYR A 1 192 ? -0.475 -16.368 -6.379 1.00 85.44 192 TYR A CA 1
ATOM 1544 C C . TYR A 1 192 ? -0.735 -14.936 -6.812 1.00 85.44 192 TYR A C 1
ATOM 1546 O O . TYR A 1 192 ? -1.819 -14.399 -6.615 1.00 85.44 192 TYR A O 1
ATOM 1554 N N . GLN A 1 193 ? 0.273 -14.317 -7.406 1.00 87.44 193 GLN A N 1
ATOM 1555 C CA . GLN A 1 193 ? 0.176 -12.979 -7.953 1.00 87.44 193 GLN A CA 1
ATOM 1556 C C . GLN A 1 193 ? 0.837 -12.955 -9.320 1.00 87.44 193 GLN A C 1
ATOM 1558 O O . GLN A 1 193 ? 1.995 -13.349 -9.472 1.00 87.44 193 GLN A O 1
ATOM 1563 N N . CYS A 1 194 ? 0.108 -12.462 -10.307 1.00 86.19 194 CYS A N 1
ATOM 1564 C CA . CYS A 1 194 ? 0.621 -12.244 -11.639 1.00 86.19 194 CYS A CA 1
ATOM 1565 C C . CYS A 1 194 ? 0.942 -10.773 -11.869 1.00 86.19 194 CYS A C 1
ATOM 1567 O O . CYS A 1 194 ? 0.229 -9.881 -11.398 1.00 86.19 194 CYS A O 1
ATOM 1569 N N . PHE A 1 195 ? 1.991 -10.536 -12.644 1.00 90.06 195 PHE A N 1
ATOM 1570 C CA . PHE A 1 195 ? 2.381 -9.224 -13.132 1.00 90.06 195 PHE A CA 1
ATOM 1571 C C . PHE A 1 195 ? 2.461 -9.262 -14.653 1.00 90.06 195 PHE A C 1
ATOM 1573 O O . PHE A 1 195 ? 2.961 -10.230 -15.214 1.00 90.06 195 PHE A O 1
ATOM 1580 N N . ALA A 1 196 ? 1.980 -8.213 -15.307 1.00 89.38 196 ALA A N 1
ATOM 1581 C CA . ALA A 1 196 ? 2.103 -8.015 -16.743 1.00 89.38 196 ALA A CA 1
ATOM 1582 C C . ALA A 1 196 ? 3.023 -6.822 -16.995 1.00 89.38 196 ALA A C 1
ATOM 1584 O O . ALA A 1 196 ? 2.860 -5.770 -16.369 1.00 89.38 196 ALA A O 1
ATOM 1585 N N . GLY A 1 197 ? 3.974 -6.963 -17.910 1.00 90.19 197 GLY A N 1
ATOM 1586 C CA . GLY A 1 197 ? 4.911 -5.900 -18.220 1.00 90.19 197 GLY A CA 1
ATOM 1587 C C . GLY A 1 197 ? 5.347 -5.848 -19.674 1.00 90.19 197 GLY A C 1
ATOM 1588 O O . GLY A 1 197 ? 5.198 -6.801 -20.425 1.00 90.19 197 GLY A O 1
ATOM 1589 N N . LYS A 1 198 ? 5.863 -4.694 -20.088 1.00 90.00 198 LYS A N 1
ATOM 1590 C CA . LYS A 1 198 ? 6.360 -4.463 -21.447 1.00 90.00 198 LYS A CA 1
ATOM 1591 C C . LYS A 1 198 ? 7.613 -3.613 -21.404 1.00 90.00 198 LYS A C 1
ATOM 1593 O O . LYS A 1 198 ? 7.600 -2.543 -20.799 1.00 90.00 198 LYS A O 1
ATOM 1598 N N . ILE A 1 199 ? 8.675 -4.087 -22.041 1.00 88.19 199 ILE A N 1
ATOM 1599 C CA . ILE A 1 199 ? 9.972 -3.412 -22.091 1.00 88.19 199 ILE A CA 1
ATOM 1600 C C . ILE A 1 199 ? 10.127 -2.778 -23.476 1.00 88.19 199 ILE A C 1
ATOM 1602 O O . ILE A 1 199 ? 9.852 -3.414 -24.488 1.00 88.19 199 ILE A O 1
ATOM 1606 N N . LEU A 1 200 ? 10.524 -1.510 -23.517 1.00 86.12 200 LEU A N 1
ATOM 1607 C CA . LEU A 1 200 ? 10.713 -0.701 -24.719 1.00 86.12 200 LEU A CA 1
ATOM 1608 C C . LEU A 1 200 ? 12.098 -0.038 -24.696 1.00 86.12 200 LEU A C 1
ATOM 1610 O O . LEU A 1 200 ? 12.722 0.086 -23.641 1.00 86.12 200 LEU A O 1
ATOM 1614 N N . GLY A 1 201 ? 12.570 0.399 -25.868 1.00 79.06 201 GLY A N 1
ATOM 1615 C CA . GLY A 1 201 ? 13.839 1.126 -25.994 1.00 79.06 201 GLY A CA 1
ATOM 1616 C C . GLY A 1 201 ? 15.034 0.319 -25.484 1.00 79.06 201 GLY A C 1
ATOM 1617 O O . GLY A 1 201 ? 15.811 0.823 -24.689 1.00 79.06 201 GLY A O 1
ATOM 1618 N N . ASN A 1 202 ? 15.134 -0.962 -25.859 1.00 80.44 202 ASN A N 1
ATOM 1619 C CA . ASN A 1 202 ? 16.230 -1.861 -25.464 1.00 80.44 202 ASN A CA 1
ATOM 1620 C C . ASN A 1 202 ? 16.475 -1.968 -23.942 1.00 80.44 202 ASN A C 1
ATOM 1622 O O . ASN A 1 202 ? 17.600 -2.209 -23.512 1.00 80.44 202 ASN A O 1
ATOM 1626 N N . GLY A 1 203 ? 15.434 -1.805 -23.118 1.00 78.00 203 GLY A N 1
ATOM 1627 C CA . GLY A 1 203 ? 15.544 -1.901 -21.656 1.00 78.00 203 GLY A CA 1
ATOM 1628 C C . GLY A 1 203 ? 15.579 -0.561 -20.924 1.00 78.00 203 GLY A C 1
ATOM 1629 O O . GLY A 1 203 ? 15.568 -0.547 -19.696 1.00 78.00 203 GLY A O 1
ATOM 1630 N N . GLU A 1 204 ? 15.571 0.566 -21.638 1.00 80.94 204 GLU A N 1
ATOM 1631 C CA . GLU A 1 204 ? 15.549 1.899 -21.020 1.00 80.94 204 GLU A CA 1
ATOM 1632 C C . GLU A 1 204 ? 14.222 2.207 -20.320 1.00 80.94 204 GLU A C 1
ATOM 1634 O O . GLU A 1 204 ? 14.186 2.899 -19.295 1.00 80.94 204 GLU A O 1
ATOM 1639 N N . VAL A 1 205 ? 13.119 1.692 -20.870 1.00 85.56 205 VAL A N 1
ATOM 1640 C CA . VAL A 1 205 ? 11.773 1.934 -20.358 1.00 85.56 205 VAL A CA 1
ATOM 1641 C C . VAL A 1 205 ? 11.045 0.611 -20.194 1.00 85.56 205 VAL A C 1
ATOM 1643 O O . VAL A 1 205 ? 10.961 -0.183 -21.124 1.00 85.56 205 VAL A O 1
ATOM 1646 N N . ALA A 1 206 ? 10.450 0.394 -19.029 1.00 88.12 206 ALA A N 1
ATOM 1647 C CA . ALA A 1 206 ? 9.558 -0.731 -18.792 1.00 88.12 206 ALA A CA 1
ATOM 1648 C C . ALA A 1 206 ? 8.206 -0.237 -18.287 1.00 88.12 206 ALA A C 1
ATOM 1650 O O . ALA A 1 206 ? 8.099 0.817 -17.676 1.00 88.12 206 ALA A O 1
ATOM 1651 N N . TYR A 1 207 ? 7.161 -1.004 -18.534 1.00 87.38 207 TYR A N 1
ATOM 1652 C CA . TYR A 1 207 ? 5.840 -0.792 -17.966 1.00 87.38 207 TYR A CA 1
ATOM 1653 C C . TYR A 1 207 ? 5.483 -2.037 -17.183 1.00 87.38 207 TYR A C 1
ATOM 1655 O O . TYR A 1 207 ? 5.694 -3.130 -17.697 1.00 87.38 207 TYR A O 1
ATOM 1663 N N . ILE A 1 208 ? 4.963 -1.893 -15.968 1.00 86.25 208 ILE A N 1
ATOM 1664 C CA . ILE A 1 208 ? 4.547 -3.034 -15.148 1.00 86.25 208 ILE A CA 1
ATOM 1665 C C . ILE A 1 208 ? 3.193 -2.774 -14.501 1.00 86.25 208 ILE A C 1
ATOM 1667 O O . ILE A 1 208 ? 2.887 -1.655 -14.088 1.00 86.25 208 ILE A O 1
ATOM 1671 N N . ARG A 1 209 ? 2.379 -3.818 -14.399 1.00 82.00 209 ARG A N 1
ATOM 1672 C CA . ARG A 1 209 ? 1.080 -3.797 -13.736 1.00 82.00 209 ARG A CA 1
ATOM 1673 C C . ARG A 1 209 ? 0.816 -5.123 -13.030 1.00 82.00 209 ARG A C 1
ATOM 1675 O O . ARG A 1 209 ? 1.230 -6.181 -13.489 1.00 82.00 209 ARG A O 1
ATOM 1682 N N . GLU A 1 210 ? 0.062 -5.060 -11.940 1.00 83.25 210 GLU A N 1
ATOM 1683 C CA . GLU A 1 210 ? -0.532 -6.231 -11.304 1.00 83.25 210 GLU A CA 1
ATOM 1684 C C . GLU A 1 210 ? -1.690 -6.804 -12.154 1.00 83.25 210 GLU A C 1
ATOM 1686 O O . GLU A 1 210 ? -2.654 -6.106 -12.474 1.00 83.25 210 GLU A O 1
ATOM 1691 N N . ALA A 1 211 ? -1.599 -8.084 -12.514 1.00 81.75 211 ALA A N 1
ATOM 1692 C CA . ALA A 1 211 ? -2.548 -8.808 -13.367 1.00 81.75 211 ALA A CA 1
ATOM 1693 C C . ALA A 1 211 ? -3.369 -9.856 -12.584 1.00 81.75 211 ALA A C 1
ATOM 1695 O O . ALA A 1 211 ? -3.816 -10.862 -13.141 1.00 81.75 211 ALA A O 1
ATOM 1696 N N . GLY A 1 212 ? -3.569 -9.624 -11.282 1.00 76.38 212 GLY A N 1
ATOM 1697 C CA . GLY A 1 212 ? -4.357 -10.485 -10.396 1.00 76.38 212 GLY A CA 1
ATOM 1698 C C . GLY A 1 212 ? -3.777 -11.890 -10.205 1.00 76.38 212 GLY A C 1
ATOM 1699 O O . GLY A 1 212 ? -2.636 -12.165 -10.560 1.00 76.38 212 GLY A O 1
ATOM 1700 N N . GLU A 1 213 ? -4.578 -12.799 -9.650 1.00 80.19 213 GLU A N 1
ATOM 1701 C CA . GLU A 1 213 ? -4.140 -14.159 -9.286 1.00 80.19 213 GLU A CA 1
ATOM 1702 C C . GLU A 1 213 ? -4.050 -15.115 -10.492 1.00 80.19 213 GLU A C 1
ATOM 1704 O O . GLU A 1 213 ? -3.386 -16.137 -10.401 1.00 80.19 213 GLU A O 1
ATOM 1709 N N . ASN A 1 214 ? -4.679 -14.777 -11.628 1.00 82.06 214 ASN A N 1
ATOM 1710 C CA . ASN A 1 214 ? -4.806 -15.649 -12.810 1.00 82.06 214 ASN A CA 1
ATOM 1711 C C . ASN A 1 214 ? -4.298 -15.006 -14.117 1.00 82.06 214 ASN A C 1
ATOM 1713 O O . ASN A 1 214 ? -4.689 -15.430 -15.202 1.00 82.06 214 ASN A O 1
ATOM 1717 N N . CYS A 1 215 ? -3.465 -13.964 -14.037 1.00 81.31 215 CYS A N 1
ATOM 1718 C CA . CYS A 1 215 ? -2.924 -13.256 -15.207 1.00 81.31 215 CYS A CA 1
ATOM 1719 C C . CYS A 1 215 ? -4.013 -12.747 -16.166 1.00 81.31 215 CYS A C 1
ATOM 1721 O O . CYS A 1 215 ? -4.073 -13.119 -17.341 1.00 81.31 215 CYS A O 1
ATOM 1723 N N . ILE A 1 216 ? -4.908 -11.898 -15.654 1.00 79.69 216 ILE A N 1
ATOM 1724 C CA . ILE A 1 216 ? -5.981 -11.316 -16.466 1.00 79.69 216 ILE A CA 1
ATOM 1725 C C . ILE A 1 216 ? -5.403 -10.474 -17.615 1.00 79.69 216 ILE A C 1
ATOM 1727 O O . ILE A 1 216 ? -4.487 -9.676 -17.423 1.00 79.69 216 ILE A O 1
ATOM 1731 N N . ARG A 1 217 ? -5.978 -10.634 -18.812 1.00 81.31 217 ARG A N 1
ATOM 1732 C CA . ARG A 1 217 ? -5.574 -9.934 -20.052 1.00 81.31 217 ARG A CA 1
ATOM 1733 C C . ARG A 1 217 ? -6.375 -8.657 -20.319 1.00 81.31 217 ARG A C 1
ATOM 1735 O O . ARG A 1 217 ? -6.235 -8.042 -21.365 1.00 81.31 217 ARG A O 1
ATOM 1742 N N . ALA A 1 218 ? -7.239 -8.274 -19.380 1.00 63.81 218 ALA A N 1
ATOM 1743 C CA . ALA A 1 218 ? -8.259 -7.253 -19.592 1.00 63.81 218 ALA A CA 1
ATOM 1744 C C . ALA A 1 218 ? -7.698 -5.857 -19.909 1.00 63.81 218 ALA A C 1
ATOM 1746 O O . ALA A 1 218 ? -8.387 -5.065 -20.545 1.00 63.81 218 ALA A O 1
ATOM 1747 N N . GLU A 1 219 ? -6.479 -5.531 -19.464 1.00 65.94 219 GLU A N 1
ATOM 1748 C CA . GLU A 1 219 ? -5.924 -4.188 -19.632 1.00 65.94 219 GLU A CA 1
ATOM 1749 C C . GLU A 1 219 ? -4.411 -4.201 -19.904 1.00 65.94 219 GLU A C 1
ATOM 1751 O O . GLU A 1 219 ? -3.660 -4.991 -19.329 1.00 65.94 219 GLU A O 1
ATOM 1756 N N . HIS A 1 220 ? -3.960 -3.291 -20.772 1.00 75.56 220 HIS A N 1
ATOM 1757 C CA . HIS A 1 220 ? -2.600 -3.278 -21.309 1.00 75.56 220 HIS A CA 1
ATOM 1758 C C . HIS A 1 220 ? -1.617 -2.499 -20.397 1.00 75.56 220 HIS A C 1
ATOM 1760 O O . HIS A 1 220 ? -1.901 -1.359 -20.026 1.00 75.56 220 HIS A O 1
ATOM 1766 N N . PRO A 1 221 ? -0.408 -3.010 -20.076 1.00 80.31 221 PRO A N 1
ATOM 1767 C CA . PRO A 1 221 ? 0.530 -2.338 -19.158 1.00 80.31 221 PRO A CA 1
ATOM 1768 C C . PRO A 1 221 ? 0.924 -0.910 -19.571 1.00 80.31 221 PRO A C 1
ATOM 1770 O O . PRO A 1 221 ? 1.171 -0.058 -18.724 1.00 80.31 221 PRO A O 1
ATOM 1773 N N . LEU A 1 222 ? 0.949 -0.626 -20.876 1.00 78.12 222 LEU A N 1
ATOM 1774 C CA . LEU A 1 222 ? 1.225 0.718 -21.407 1.00 78.12 222 LEU A CA 1
ATOM 1775 C C . LEU A 1 222 ? 0.167 1.769 -21.027 1.00 78.12 222 LEU A C 1
ATOM 1777 O O . LEU A 1 222 ? 0.502 2.948 -20.936 1.00 78.12 222 LEU A O 1
ATOM 1781 N N . THR A 1 223 ? -1.097 1.371 -20.848 1.00 67.56 223 THR A N 1
ATOM 1782 C CA . THR A 1 223 ? -2.209 2.313 -20.633 1.00 67.56 223 THR A CA 1
ATOM 1783 C C . THR A 1 223 ? -2.485 2.571 -19.157 1.00 67.56 223 THR A C 1
ATOM 1785 O O . THR A 1 223 ? -2.910 3.666 -18.795 1.00 67.56 223 THR A O 1
ATOM 1788 N N . VAL A 1 224 ? -2.257 1.562 -18.318 1.00 68.38 224 VAL A N 1
ATOM 1789 C CA . VAL A 1 224 ? -2.728 1.507 -16.921 1.00 68.38 224 VAL A CA 1
ATOM 1790 C C . VAL A 1 224 ? -1.692 0.910 -15.961 1.00 68.38 224 VAL A C 1
ATOM 1792 O O . VAL A 1 224 ? -2.020 0.529 -14.842 1.00 68.38 224 VAL A O 1
ATOM 1795 N N . GL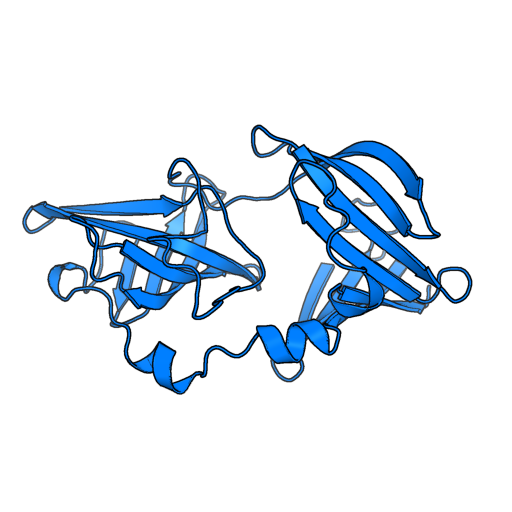Y A 1 225 ? -0.457 0.727 -16.426 1.00 71.25 225 GLY A N 1
ATOM 1796 C CA . GLY A 1 225 ? 0.666 0.287 -15.607 1.00 71.25 225 GLY A CA 1
ATOM 1797 C C . GLY A 1 225 ? 1.557 1.444 -15.175 1.00 71.25 225 GLY A C 1
ATOM 1798 O O . GLY A 1 225 ? 1.417 2.590 -15.611 1.00 71.25 225 GLY A O 1
ATOM 1799 N N . MET A 1 226 ? 2.534 1.126 -14.338 1.00 76.31 226 MET A N 1
ATOM 1800 C CA . MET A 1 226 ? 3.576 2.059 -13.936 1.00 76.31 226 MET A CA 1
ATOM 1801 C C . MET A 1 226 ? 4.671 2.097 -14.993 1.00 76.31 226 MET A C 1
ATOM 1803 O O . MET A 1 226 ? 5.227 1.056 -15.340 1.00 76.31 226 MET A O 1
ATOM 1807 N N . LYS A 1 227 ? 5.012 3.298 -15.473 1.00 85.50 227 LYS A N 1
ATOM 1808 C CA . LYS A 1 227 ? 6.167 3.510 -16.347 1.00 85.50 227 LYS A CA 1
ATOM 1809 C C . LYS A 1 227 ? 7.428 3.567 -15.496 1.00 85.50 227 LYS A C 1
ATOM 1811 O O . LYS A 1 227 ? 7.577 4.469 -14.683 1.00 85.50 227 LYS A O 1
ATOM 1816 N N . ILE A 1 228 ? 8.356 2.665 -15.734 1.00 86.31 228 ILE A N 1
ATOM 1817 C CA . ILE A 1 228 ? 9.692 2.605 -15.156 1.00 86.31 228 ILE A CA 1
ATOM 1818 C C . ILE A 1 228 ? 10.668 3.150 -16.194 1.00 86.31 228 ILE A C 1
ATOM 1820 O O . ILE A 1 228 ? 10.634 2.750 -17.352 1.00 86.31 228 ILE A O 1
ATOM 1824 N N . THR A 1 229 ? 11.520 4.088 -15.802 1.00 87.12 229 THR A N 1
ATOM 1825 C CA . THR A 1 229 ? 12.592 4.622 -16.651 1.00 87.12 229 THR A CA 1
ATOM 1826 C C . THR A 1 229 ? 13.920 4.456 -15.933 1.00 87.12 229 THR A C 1
ATOM 1828 O O . THR A 1 229 ? 14.045 4.875 -14.778 1.00 87.12 229 THR A O 1
ATOM 1831 N N . LYS A 1 230 ? 14.897 3.849 -16.606 1.00 83.00 230 LYS A N 1
ATOM 1832 C CA . LYS A 1 230 ? 16.267 3.744 -16.109 1.00 83.00 230 LYS A CA 1
ATOM 1833 C C . LYS A 1 230 ? 16.952 5.107 -16.224 1.00 83.00 230 LYS A C 1
ATOM 1835 O O . LYS A 1 230 ? 16.913 5.725 -17.280 1.00 83.00 230 LYS A O 1
ATOM 1840 N N . GLN A 1 231 ? 17.528 5.599 -15.129 1.00 76.38 231 GLN A N 1
ATOM 1841 C CA . GLN A 1 231 ? 18.182 6.919 -15.085 1.00 76.38 231 GLN A CA 1
ATOM 1842 C C . GLN A 1 231 ? 19.694 6.842 -15.370 1.00 76.38 231 GLN A C 1
ATOM 1844 O O . GLN A 1 231 ? 20.306 7.860 -15.675 1.00 76.38 231 GLN A O 1
ATOM 1849 N N . GLY A 1 232 ? 20.286 5.643 -15.321 1.00 59.38 232 GLY A N 1
ATOM 1850 C CA . GLY A 1 232 ? 21.702 5.398 -15.612 1.00 59.38 232 GLY A CA 1
ATOM 1851 C C . GLY A 1 232 ? 22.393 4.559 -14.533 1.00 59.38 232 GLY A C 1
ATOM 1852 O O . GLY A 1 232 ? 21.906 4.467 -13.402 1.00 59.38 232 GLY A O 1
ATOM 1853 N N . ASN A 1 233 ? 23.506 3.932 -14.922 1.00 54.88 233 ASN A N 1
ATOM 1854 C CA . ASN A 1 233 ? 24.434 3.225 -14.036 1.00 54.88 233 ASN A CA 1
ATOM 1855 C C . ASN A 1 233 ? 25.581 4.175 -13.644 1.00 54.88 233 ASN A C 1
ATOM 1857 O O . ASN A 1 233 ? 25.973 5.011 -14.463 1.00 54.88 233 ASN A O 1
ATOM 1861 N N . TYR A 1 234 ? 26.129 4.007 -12.440 1.00 48.72 234 TYR A N 1
ATOM 1862 C CA . TYR A 1 234 ? 27.517 4.394 -12.152 1.00 48.72 234 TYR A CA 1
ATOM 1863 C C . TYR A 1 234 ? 28.456 3.236 -12.486 1.00 48.72 234 TYR A C 1
ATOM 1865 O O . TYR A 1 234 ? 28.052 2.074 -12.250 1.00 48.72 234 TYR A O 1
#

InterPro domains:
  IPR055471 Domain of unknown function DUF7043 [PF23070] (56-142)
  IPR055473 Domain of unknown function DUF7045 [PF23073] (164-218)

Foldseek 3Di:
DWDADPPQRKMKQEAEPVNPCPHQQDDSQGGQWIKIKHFFVLQVVQADPPVVQLVPDFDDPLQAADAPAWHGDTQWIWGQQVPAVRKIKIWGFRDWDPPDPWTKTWTWIATPVGDIWIWMKTWDDPDSRDIDMWIFPFTHRTDRPDVPDDDPGPRHHDTDPDDFDWDWDWDDWDDDPQKIKTKTATPRDGAIWIKIKHAPDVRQKMFIDTCGRPNPPPDDSNRGTIIMGIPDGD

Radius of gyration: 19.48 Å; chains: 1; bounding box: 53×37×55 Å

Organism: Tetranychus urticae (NCBI:txid32264)

Secondary structure (DSSP, 8-state):
-EEE-TTT--EEEEE-TTSSSSTTEEETTEESEEEEEEE-HHHHHHS---HHHHTT----GGG-EE-SSEEEETTEEEEEETTTTTEEEEEEEEEE-SSSSSEEEEEEEEETTS-EEEEEEEEEEEETTEEEEEE-S--BSS----TT---S-SS-S--BSS-----EEEEEEEEETTEEEEEEEESSSSSEEEEEEEEEGGGTEEEEEE-TTTT--SS-HHHHSEEEEEEEE-